Protein 6XP8 (pdb70)

Foldseek 3Di:
DAEEEADQELDHPVRLCVLDPHHYDHQAWAPPLVVCLVVPHAEYEHQGHDDDPVIGYDPVSVLVCVVSNHAYEAELASRLQVCLVCVVVRYHYFFDSNVCSVVVVDDDNQQRDFPADPPRRYGPADGLVLLLVLLVVCVVVVLDPPQLSVVLSVVQSVDDGHQHDLCSSLVVCCVVVSDPNVSSVVSSVSCVPPGPSRSNVRVSVSSVVSVVVVVPD

InterPro domains:
  IPR012924 TfuA-like, core [PF07812] (54-171)

Nearest PDB structures (foldseek):
  6xp8-assembly1_A  TM=1.005E+00  e=3.123E-43  Methanosarcina acetivorans
  5dul-assembly2_C  TM=4.813E-01  e=1.957E+00  Yersinia pestis
  6mmp-assembly1_C  TM=3.393E-01  e=1.211E+00  Rattus norvegicus
  1v5x-assembly1_B  TM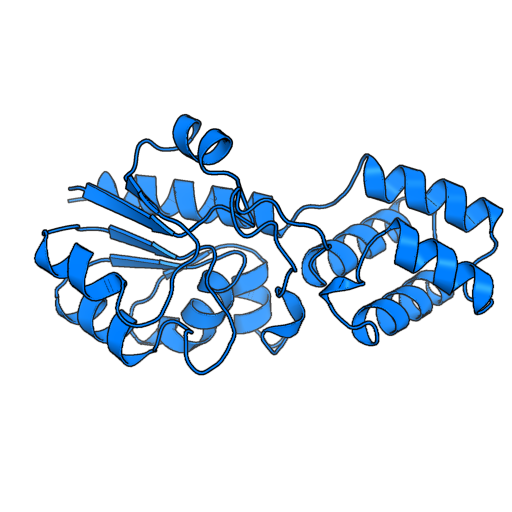=3.692E-01  e=9.317E+00  Thermus thermophilus
  5dul-assembly1_A  TM=1.956E-01  e=2.343E+00  Yersinia pestis

Sequence (217 aa):
ARAVIFTGNSISHEDAKKILRANYQPPVRRFQLEKFVQQGYKVIGIIDGIFFDRAAVGHREILSALNAGVKVVGGASMGALRASELDTHGMVGVGKVYEWYRDGVIESDDEVAVSTNPDTFEPISVPLVNIRETLKAALDTGLVSEKEHNALLDLAINTYYPDRSYLGLTKEGGKKGLIPKEKGKQLLDFCLNSEVDIKRQDAVLVLETVKKLIEEA

Structure (mmCIF, N/CA/C/O backbone):
data_6XP8
#
_entry.id   6XP8
#
_cell.length_a   103.4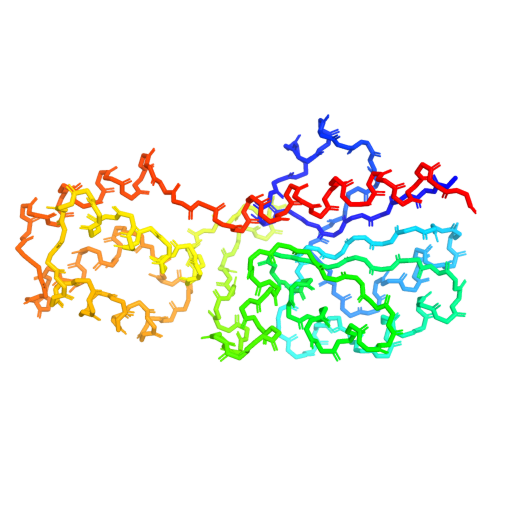75
_cell.length_b   36.837
_cell.length_c   59.959
_cell.angle_alpha   90.000
_cell.angle_beta   121.770
_cell.angle_gamma   90.000
#
_symmetry.space_group_name_H-M   'C 1 2 1'
#
loop_
_entity.id
_entity.type
_entity.pdbx_description
1 polymer 'TfuA domain-containing protein'
2 water water
#
loop_
_atom_site.group_PDB
_atom_site.id
_atom_site.type_symbol
_atom_site.label_atom_id
_atom_site.label_alt_id
_atom_site.label_comp_id
_atom_site.label_asym_id
_atom_site.label_entity_id
_atom_site.label_seq_id
_atom_site.pdbx_PDB_ins_code
_atom_site.Cartn_x
_atom_site.Cartn_y
_atom_site.Cartn_z
_atom_site.occupancy
_atom_site.B_iso_or_equiv
_atom_site.auth_seq_id
_atom_site.auth_comp_id
_atom_site.auth_asym_id
_atom_site.auth_atom_id
_atom_site.pdbx_PDB_model_num
ATOM 1 N N . ALA A 1 1 ? 2.455 0.002 -10.213 1.00 29.97 10 ALA A N 1
ATOM 2 C CA . ALA A 1 1 ? 3.219 -1.218 -9.816 1.00 28.81 10 ALA A CA 1
ATOM 3 C C . ALA A 1 1 ? 4.680 -1.101 -10.248 1.00 28.99 10 ALA A C 1
ATOM 4 O O . ALA A 1 1 ? 4.970 -0.768 -11.400 1.00 29.73 10 ALA A O 1
ATOM 6 N N . ARG A 1 2 ? 5.587 -1.361 -9.306 1.00 27.51 11 ARG A N 1
ATOM 7 C CA . ARG A 1 2 ? 7.031 -1.289 -9.546 1.00 26.64 11 ARG A CA 1
ATOM 8 C C . ARG A 1 2 ? 7.675 -2.664 -9.370 1.00 23.35 11 ARG A C 1
ATOM 9 O O . ARG A 1 2 ? 7.319 -3.415 -8.452 1.00 22.46 11 ARG A O 1
ATOM 17 N N . ALA A 1 3 ? 8.617 -2.978 -10.258 1.00 21.09 12 ALA A N 1
ATOM 18 C CA . ALA A 1 3 ? 9.381 -4.226 -10.186 1.00 19.44 12 ALA A CA 1
ATOM 19 C C . ALA A 1 3 ? 10.844 -4.003 -9.828 1.00 18.38 12 ALA A C 1
ATOM 20 O O . ALA A 1 3 ? 11.461 -3.027 -10.264 1.00 17.61 12 ALA A O 1
ATOM 22 N N . VAL A 1 4 ? 11.376 -4.924 -9.029 1.00 17.60 13 VAL A N 1
ATOM 23 C CA . VAL A 1 4 ? 12.805 -5.001 -8.723 1.00 17.02 13 VAL A CA 1
ATOM 24 C C . VAL A 1 4 ? 13.339 -6.371 -9.173 1.00 16.74 13 VAL A C 1
ATOM 25 O O . VAL A 1 4 ? 12.716 -7.403 -8.909 1.00 16.62 13 VAL A O 1
ATOM 29 N N . ILE A 1 5 ? 14.466 -6.359 -9.888 1.00 16.30 14 ILE A N 1
ATOM 30 C CA . ILE A 1 5 ? 15.077 -7.586 -10.434 1.00 15.99 14 ILE A CA 1
ATOM 31 C C . ILE A 1 5 ? 16.518 -7.729 -9.966 1.00 15.15 14 ILE A C 1
ATOM 32 O O . ILE A 1 5 ? 17.331 -6.821 -10.143 1.00 14.95 14 ILE A O 1
ATOM 37 N N . PHE A 1 6 ? 16.829 -8.882 -9.380 1.00 14.28 15 PHE A N 1
ATOM 38 C CA . PHE A 1 6 ? 18.185 -9.180 -8.934 1.00 14.04 15 PHE A CA 1
ATOM 39 C C . PHE A 1 6 ? 18.874 -10.032 -9.987 1.00 13.95 15 PHE A C 1
ATOM 40 O O . PHE A 1 6 ? 18.538 -11.208 -10.157 1.00 13.72 15 PHE A O 1
ATOM 48 N N . THR A 1 7 ? 19.817 -9.420 -10.708 1.00 14.05 16 THR A N 1
ATOM 49 C CA . THR A 1 7 ? 20.533 -10.080 -11.812 1.00 14.48 16 THR A CA 1
ATOM 50 C C . THR A 1 7 ? 21.907 -9.420 -12.057 1.00 14.98 16 THR A C 1
ATOM 51 O O . THR A 1 7 ? 22.390 -8.667 -11.203 1.00 16.06 16 THR A O 1
ATOM 55 N N . GLY A 1 8 ? 22.537 -9.720 -13.192 1.00 15.54 17 GLY A N 1
ATOM 56 C CA . GLY A 1 8 ? 23.872 -9.217 -13.498 1.00 15.82 17 GLY A CA 1
ATOM 57 C C . GLY A 1 8 ? 24.785 -10.294 -14.038 1.00 16.08 17 GLY A C 1
ATOM 58 O O . GLY A 1 8 ? 25.650 -10.005 -14.872 1.00 16.23 17 GLY A O 1
ATOM 59 N N . ASN A 1 9 ? 24.593 -11.528 -13.558 1.00 15.97 18 ASN A N 1
ATOM 60 C CA . ASN A 1 9 ? 25.398 -12.686 -13.965 1.00 16.03 18 ASN A CA 1
ATOM 61 C C . ASN A 1 9 ? 24.820 -13.374 -15.206 1.00 15.81 18 ASN A C 1
ATOM 62 O O . ASN A 1 9 ? 25.483 -13.454 -16.236 1.00 16.09 18 ASN A O 1
ATOM 67 N N . SER A 1 10 ? 23.580 -13.851 -15.105 1.00 15.30 19 SER A N 1
ATOM 68 C CA . SER A 1 10 ? 22.936 -14.623 -16.182 1.00 15.23 19 SER A CA 1
ATOM 69 C C . SER A 1 10 ? 22.573 -13.735 -17.373 1.00 15.50 19 SER A C 1
ATOM 70 O O . SER A 1 10 ? 22.548 -14.188 -18.525 1.00 15.70 19 SER A O 1
ATOM 73 N N . ILE A 1 11 ? 22.279 -12.476 -17.066 1.00 15.99 20 ILE A N 1
ATOM 74 C CA . ILE A 1 11 ? 22.106 -11.411 -18.049 1.00 16.16 20 ILE A CA 1
ATOM 75 C C . ILE A 1 11 ? 22.580 -10.121 -17.377 1.00 16.69 20 ILE A C 1
ATOM 76 O O . ILE A 1 11 ? 22.340 -9.906 -16.184 1.00 16.65 20 ILE A O 1
ATOM 81 N N . SER A 1 12 ? 23.268 -9.277 -18.137 1.00 17.23 21 SER A N 1
ATOM 82 C CA . SER A 1 12 ? 23.737 -7.998 -17.617 1.00 17.77 21 SER A CA 1
ATOM 83 C C . SER A 1 12 ? 22.572 -7.034 -17.413 1.00 17.89 21 SER A C 1
ATOM 84 O O . SER A 1 12 ? 21.507 -7.189 -18.031 1.00 18.10 21 SER A O 1
ATOM 87 N N . HIS A 1 13 ? 22.772 -6.053 -16.534 1.00 18.22 22 HIS A N 1
ATOM 88 C CA . HIS A 1 13 ? 21.793 -4.982 -16.320 1.00 18.89 22 HIS A CA 1
ATOM 89 C C . HIS A 1 13 ? 21.539 -4.243 -17.635 1.00 19.57 22 HIS A C 1
ATOM 90 O O . HIS A 1 13 ? 20.403 -3.922 -17.951 1.00 19.92 22 HIS A O 1
ATOM 97 N N . GLU A 1 14 ? 22.610 -4.031 -18.402 1.00 21.06 23 GLU A N 1
ATOM 98 C CA . GLU A 1 14 ? 22.555 -3.353 -19.701 1.00 22.43 23 GLU A CA 1
ATOM 99 C C . GLU A 1 14 ? 21.619 -4.063 -20.685 1.00 22.21 23 GLU A C 1
ATOM 100 O O . GLU A 1 14 ? 20.797 -3.420 -21.343 1.00 23.43 23 GLU A O 1
ATOM 106 N N . ASP A 1 15 ? 21.746 -5.385 -20.773 1.00 22.29 24 ASP A N 1
ATOM 107 C CA . ASP A 1 15 ? 20.940 -6.188 -21.692 1.00 22.38 24 ASP A CA 1
ATOM 108 C C . ASP A 1 15 ? 19.520 -6.416 -21.182 1.00 23.14 24 ASP A C 1
ATOM 109 O O . ASP A 1 15 ? 18.581 -6.495 -21.975 1.00 23.86 24 ASP A O 1
ATOM 114 N N . ALA A 1 16 ? 19.366 -6.508 -19.862 1.00 23.33 25 ALA A N 1
ATOM 115 C CA . ALA A 1 16 ? 18.044 -6.667 -19.259 1.00 24.23 25 ALA A CA 1
ATOM 116 C C . ALA A 1 16 ? 17.181 -5.408 -19.393 1.00 25.93 25 ALA A C 1
ATOM 117 O O . ALA A 1 16 ? 15.975 -5.515 -19.630 1.00 26.40 2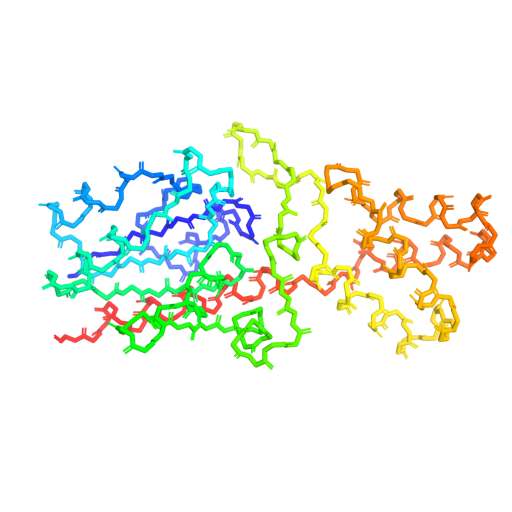5 ALA A O 1
ATOM 119 N N . LYS A 1 17 ? 17.815 -4.237 -19.254 1.00 27.58 26 LYS A N 1
ATOM 120 C CA . LYS A 1 17 ? 17.153 -2.916 -19.229 1.00 29.77 26 LYS A CA 1
ATOM 121 C C . LYS A 1 17 ? 16.348 -2.585 -20.470 1.00 30.90 26 LYS A C 1
ATOM 122 O O . LYS A 1 17 ? 15.336 -1.878 -20.392 1.00 31.95 26 LYS A O 1
ATOM 128 N N . LYS A 1 18 ? 16.818 -3.087 -21.606 1.00 30.71 27 LYS A N 1
ATOM 129 C CA . LYS A 1 18 ? 16.184 -2.857 -22.896 1.00 31.47 27 LYS A CA 1
ATOM 130 C C . LYS A 1 18 ? 14.921 -3.702 -23.029 1.00 30.57 27 LYS A C 1
ATOM 131 O O . LYS A 1 18 ? 13.937 -3.249 -23.618 1.00 31.29 27 LYS A O 1
ATOM 137 N N . ILE A 1 19 ? 14.966 -4.912 -22.461 1.00 28.46 28 ILE A N 1
ATOM 138 C CA . ILE A 1 19 ? 13.853 -5.878 -22.472 1.00 27.02 28 ILE A CA 1
ATOM 139 C C . ILE A 1 19 ? 12.733 -5.445 -21.515 1.00 25.85 28 ILE A C 1
ATOM 140 O O . ILE A 1 19 ? 11.556 -5.487 -21.875 1.00 25.06 28 ILE A O 1
ATOM 145 N N . LEU A 1 20 ? 13.108 -5.020 -20.310 1.00 24.40 29 LEU A N 1
ATOM 146 C CA . LEU A 1 20 ? 12.147 -4.529 -19.327 1.00 23.70 29 LEU A CA 1
ATOM 147 C C . LEU A 1 20 ? 12.736 -3.389 -18.511 1.00 22.85 29 LEU A C 1
ATOM 148 O O . LEU A 1 20 ? 13.781 -3.558 -17.882 1.00 22.29 29 LEU A O 1
ATOM 153 N N . ARG A 1 21 ? 12.072 -2.233 -18.525 1.00 23.03 30 ARG A N 1
ATOM 154 C CA . ARG A 1 21 ? 12.422 -1.157 -17.594 1.00 23.07 30 ARG A CA 1
ATOM 155 C C . ARG A 1 21 ? 11.957 -1.573 -16.205 1.00 21.90 30 ARG A C 1
ATOM 156 O O . ARG A 1 21 ? 10.762 -1.740 -15.956 1.00 22.09 30 ARG A O 1
ATOM 164 N N . ALA A 1 22 ? 12.933 -1.763 -15.323 1.00 21.45 31 ALA A N 1
ATOM 165 C CA . ALA A 1 22 ? 12.710 -2.131 -13.933 1.00 20.30 31 ALA A CA 1
ATOM 166 C C . ALA A 1 22 ? 13.870 -1.601 -13.102 1.00 19.51 31 ALA A C 1
ATOM 167 O O . ALA A 1 22 ? 14.843 -1.064 -13.646 1.00 18.72 31 ALA A O 1
ATOM 169 N N . ASN A 1 23 ? 13.755 -1.735 -11.784 1.00 18.26 32 ASN A N 1
ATOM 170 C CA . ASN A 1 23 ? 14.879 -1.480 -10.897 1.00 17.62 32 ASN A CA 1
ATOM 171 C C . ASN A 1 23 ? 15.784 -2.712 -10.875 1.00 17.23 32 ASN A C 1
ATOM 172 O O . ASN A 1 23 ? 15.457 -3.721 -10.244 1.00 16.81 32 ASN A O 1
ATOM 177 N N . TYR A 1 24 ? 16.920 -2.615 -11.566 1.00 16.32 33 TYR A N 1
ATOM 178 C CA . TYR A 1 24 ? 17.912 -3.691 -11.572 1.00 16.41 33 TYR A CA 1
ATOM 179 C C . TYR A 1 24 ? 18.894 -3.553 -10.427 1.00 16.13 33 TYR A C 1
ATOM 180 O O . TYR A 1 24 ? 19.497 -2.495 -10.221 1.00 16.85 33 TYR A O 1
ATOM 189 N N . GLN A 1 25 ? 19.015 -4.639 -9.675 1.00 15.96 34 GLN A N 1
ATOM 190 C CA . GLN A 1 25 ? 19.881 -4.711 -8.509 1.00 15.89 34 GLN A CA 1
ATOM 191 C C . GLN A 1 25 ? 20.921 -5.808 -8.733 1.00 15.35 34 GLN A C 1
ATOM 192 O O . GLN A 1 25 ? 20.692 -6.704 -9.548 1.00 15.10 34 GLN A O 1
ATOM 198 N N . PRO A 1 26 ? 22.062 -5.755 -8.007 1.00 14.87 35 PRO A N 1
ATOM 199 C CA . PRO A 1 26 ? 23.056 -6.834 -8.091 1.00 14.49 35 PRO A CA 1
ATOM 200 C C . PRO A 1 26 ? 22.485 -8.191 -7.628 1.00 13.80 35 PRO A C 1
ATOM 201 O O . PRO A 1 26 ? 21.382 -8.219 -7.046 1.00 13.13 35 PRO A O 1
ATOM 205 N N . PRO A 1 27 ? 23.206 -9.311 -7.886 1.00 13.82 36 PRO A N 1
ATOM 206 C CA . PRO A 1 27 ? 22.754 -10.618 -7.381 1.00 13.61 36 PRO A CA 1
ATOM 207 C C . PRO A 1 27 ? 22.314 -10.542 -5.914 1.00 13.76 36 PRO A C 1
ATOM 208 O O . PRO A 1 27 ? 22.997 -9.911 -5.098 1.00 13.64 36 PRO A O 1
ATOM 212 N N . VAL A 1 28 ? 21.171 -11.153 -5.606 1.00 13.78 37 VAL A N 1
ATOM 213 C CA . VAL A 1 28 ? 20.523 -10.993 -4.297 1.00 14.19 37 VAL A CA 1
ATOM 214 C C . VAL A 1 28 ? 21.338 -11.623 -3.158 1.00 14.79 37 VAL A C 1
ATOM 215 O O . VAL A 1 28 ? 21.958 -12.677 -3.336 1.00 14.54 37 VAL A O 1
ATOM 219 N N . ARG A 1 29 ? 21.351 -10.930 -2.019 1.00 15.89 38 ARG A N 1
ATOM 220 C CA . ARG A 1 29 ? 21.967 -11.413 -0.783 1.00 17.62 38 ARG A CA 1
ATOM 221 C C . ARG A 1 29 ? 20.945 -11.396 0.344 1.00 18.88 38 ARG A C 1
ATOM 222 O O . ARG A 1 29 ? 19.885 -10.780 0.220 1.00 18.60 38 ARG A O 1
ATOM 230 N N . ARG A 1 30 ? 21.295 -12.050 1.452 1.00 20.62 39 ARG A N 1
ATOM 231 C CA . ARG A 1 30 ? 20.451 -12.138 2.645 1.00 22.27 39 ARG A CA 1
ATOM 232 C C . ARG A 1 30 ? 19.999 -10.758 3.151 1.00 22.35 39 ARG A C 1
ATOM 233 O O . ARG A 1 30 ? 20.785 -9.808 3.231 1.00 22.08 39 ARG A O 1
ATOM 241 N N . PHE A 1 31 ? 18.703 -10.676 3.443 1.00 22.98 40 PHE A N 1
ATOM 242 C CA . PHE A 1 31 ? 18.012 -9.472 3.932 1.00 23.60 40 PHE A CA 1
ATOM 243 C C . PHE A 1 31 ? 18.080 -8.234 3.037 1.00 22.83 40 PHE A C 1
ATOM 244 O O . PHE A 1 31 ? 18.158 -7.098 3.511 1.00 23.99 40 PHE A O 1
ATOM 252 N N . GLN A 1 32 ? 18.015 -8.477 1.730 1.00 21.61 41 GLN A N 1
ATOM 253 C CA . GLN A 1 32 ? 17.873 -7.410 0.753 1.00 21.03 41 GLN A CA 1
ATOM 254 C C . GLN A 1 3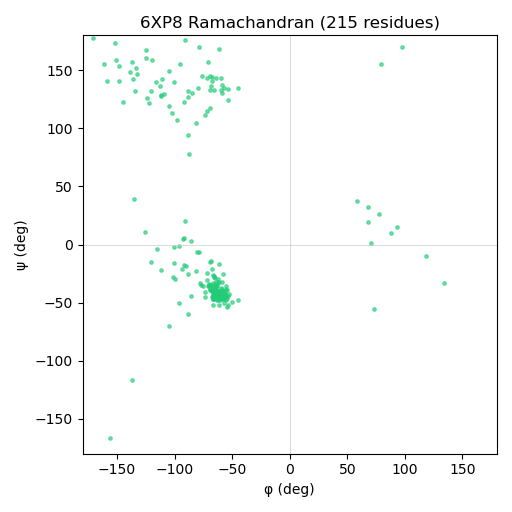2 ? 16.433 -7.237 0.266 1.00 21.08 41 GLN A C 1
ATOM 255 O O . GLN A 1 32 ? 16.038 -6.122 -0.091 1.00 21.37 41 GLN A O 1
ATOM 261 N N . LEU A 1 33 ? 15.660 -8.328 0.262 1.00 20.27 42 LEU A N 1
ATOM 262 C CA . LEU A 1 33 ? 14.280 -8.308 -0.248 1.00 20.14 42 LEU A CA 1
ATOM 263 C C . LEU A 1 33 ? 13.345 -7.395 0.538 1.00 20.35 42 LEU A C 1
ATOM 264 O O . LEU A 1 33 ? 12.551 -6.668 -0.061 1.00 19.83 42 LEU A O 1
ATOM 269 N N . GLU A 1 34 ? 13.447 -7.431 1.869 1.00 20.75 43 GLU A N 1
ATOM 270 C CA . GLU A 1 34 ? 12.514 -6.698 2.737 1.00 21.01 43 GLU A CA 1
ATOM 271 C C . GLU A 1 34 ? 12.555 -5.181 2.539 1.00 20.58 43 GLU A C 1
ATOM 272 O O . GLU A 1 34 ? 11.528 -4.524 2.711 1.00 20.41 43 GLU A O 1
ATOM 278 N N . LYS A 1 35 ? 13.720 -4.646 2.151 1.00 20.12 44 LYS A N 1
ATOM 279 C CA . LYS A 1 35 ? 13.863 -3.215 1.819 1.00 20.73 44 LYS A CA 1
ATOM 280 C C . LYS A 1 35 ? 12.880 -2.805 0.720 1.00 20.21 44 LYS A C 1
ATOM 281 O O . LYS A 1 35 ? 12.211 -1.773 0.824 1.00 20.41 44 LYS A O 1
ATOM 287 N N . PHE A 1 36 ? 12.792 -3.635 -0.316 1.00 19.95 45 PHE A N 1
ATOM 288 C CA . PHE A 1 36 ? 11.935 -3.363 -1.468 1.00 19.84 45 PHE A CA 1
ATOM 289 C C . PHE A 1 36 ? 10.458 -3.633 -1.191 1.00 20.12 45 PHE A C 1
ATOM 290 O O . PHE A 1 36 ? 9.593 -2.902 -1.680 1.00 20.18 45 PHE A O 1
ATOM 298 N N . VAL A 1 37 ? 10.186 -4.659 -0.385 1.00 20.06 46 VAL A N 1
ATOM 299 C CA . VAL A 1 37 ? 8.835 -4.929 0.139 1.00 20.94 46 VAL A CA 1
ATOM 300 C C . VAL A 1 37 ? 8.307 -3.704 0.901 1.00 22.08 46 VAL A C 1
ATOM 301 O O . VAL A 1 37 ? 7.170 -3.276 0.674 1.00 22.82 46 VAL A O 1
ATOM 305 N N . GLN A 1 38 ? 9.147 -3.132 1.769 1.00 22.86 47 GLN A N 1
ATOM 306 C CA . GLN A 1 38 ? 8.766 -1.967 2.581 1.00 24.89 47 GLN A CA 1
ATOM 307 C C . GLN A 1 38 ? 8.658 -0.667 1.780 1.00 25.20 47 GLN A C 1
ATOM 308 O O . GLN A 1 38 ? 7.935 0.247 2.181 1.00 26.28 47 GLN A O 1
ATOM 314 N N . GLN A 1 39 ? 9.362 -0.598 0.650 1.00 25.88 48 GLN A N 1
ATOM 315 C CA . GLN A 1 39 ? 9.275 0.539 -0.278 1.00 26.16 48 GLN A CA 1
ATOM 316 C C . GLN A 1 39 ? 8.022 0.491 -1.167 1.00 26.26 48 GLN A C 1
ATOM 317 O O . GLN A 1 39 ? 7.751 1.437 -1.915 1.00 26.90 48 GLN A O 1
ATOM 32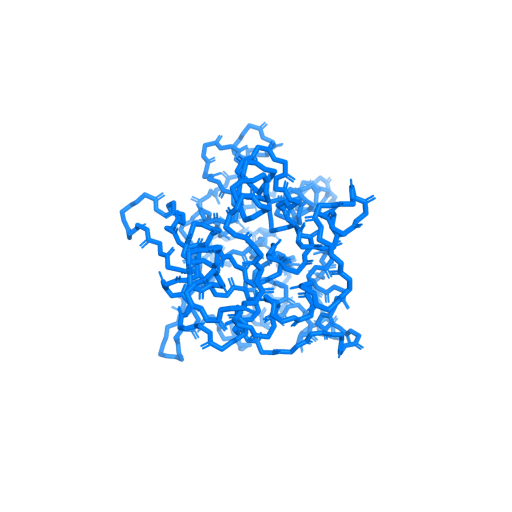3 N N . GLY A 1 40 ? 7.270 -0.609 -1.079 1.00 25.22 49 GLY A N 1
ATOM 324 C CA . GLY A 1 40 ? 6.009 -0.771 -1.807 1.00 24.64 49 GLY A CA 1
ATOM 325 C C . GLY A 1 40 ? 6.077 -1.452 -3.166 1.00 24.08 49 GLY A C 1
ATOM 326 O O . GLY A 1 40 ? 5.119 -1.373 -3.939 1.00 23.27 49 GLY A O 1
ATOM 327 N N . TYR A 1 41 ? 7.194 -2.121 -3.466 1.00 23.36 50 TYR A N 1
ATOM 328 C CA . TYR A 1 41 ? 7.344 -2.861 -4.736 1.00 22.96 50 TYR A CA 1
ATOM 329 C C . TYR A 1 41 ? 6.337 -4.013 -4.829 1.00 22.71 50 TYR A C 1
ATOM 330 O O . TYR A 1 41 ? 6.025 -4.665 -3.826 1.00 22.75 50 TYR A O 1
ATOM 339 N N . LYS A 1 42 ? 5.830 -4.248 -6.040 1.00 21.85 51 LYS A N 1
ATOM 340 C CA . LYS A 1 42 ? 4.745 -5.211 -6.252 1.00 21.27 51 LYS A CA 1
ATOM 341 C C . LYS A 1 42 ? 5.204 -6.561 -6.797 1.00 19.27 51 LYS A C 1
ATOM 342 O O . LYS A 1 42 ? 4.550 -7.577 -6.560 1.00 18.77 51 LYS A O 1
ATOM 348 N N . VAL A 1 43 ? 6.313 -6.558 -7.538 1.00 17.93 52 VAL A N 1
ATOM 349 C CA . VAL A 1 43 ? 6.889 -7.790 -8.095 1.00 17.22 52 VAL A CA 1
ATOM 350 C C . VAL A 1 43 ? 8.400 -7.806 -7.855 1.00 16.34 52 VAL A C 1
ATOM 351 O O . VAL A 1 43 ? 9.082 -6.801 -8.090 1.00 16.47 52 VAL A O 1
ATOM 355 N N . ILE A 1 44 ? 8.896 -8.942 -7.361 1.00 16.07 53 ILE A N 1
ATOM 356 C CA . ILE A 1 44 ?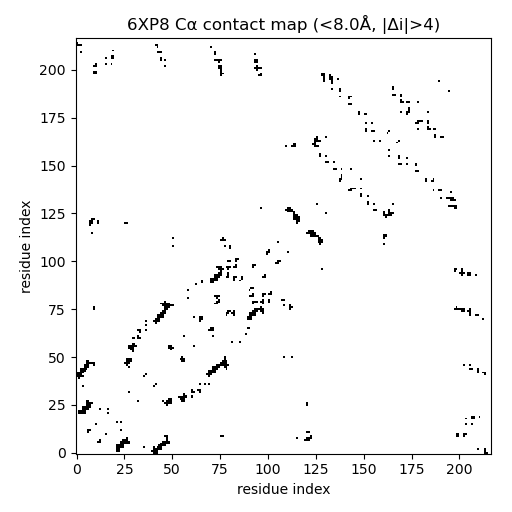 10.335 -9.219 -7.261 1.00 15.87 53 ILE A CA 1
ATOM 357 C C . ILE A 1 44 ? 10.685 -10.331 -8.253 1.00 15.38 53 ILE A C 1
ATOM 358 O O . ILE A 1 44 ? 10.060 -11.388 -8.250 1.00 15.49 53 ILE A O 1
ATOM 363 N N . GLY A 1 45 ? 11.689 -10.080 -9.088 1.00 14.84 54 GLY A N 1
ATOM 364 C CA . GLY A 1 45 ? 12.297 -11.123 -9.909 1.00 14.57 54 GLY A CA 1
ATOM 365 C C . GLY A 1 45 ? 13.641 -11.508 -9.323 1.00 13.98 54 GLY A C 1
ATOM 366 O O . GLY A 1 45 ? 14.531 -10.664 -9.191 1.00 14.29 54 GLY A O 1
ATOM 367 N N . ILE A 1 46 ? 13.773 -12.774 -8.939 1.00 13.45 55 ILE A N 1
ATOM 368 C CA . ILE A 1 46 ? 15.061 -13.299 -8.485 1.00 13.39 55 ILE A CA 1
ATOM 369 C C . ILE A 1 46 ? 15.635 -14.116 -9.634 1.00 13.10 55 ILE A C 1
ATOM 370 O O . ILE A 1 46 ? 15.070 -15.143 -10.008 1.00 13.13 55 ILE A O 1
ATOM 375 N N . ILE A 1 47 ? 16.736 -13.632 -10.210 1.00 12.70 56 ILE A N 1
ATOM 376 C CA . ILE A 1 47 ? 17.488 -14.393 -11.212 1.00 12.93 56 ILE A CA 1
ATOM 377 C C . ILE A 1 47 ? 18.760 -14.912 -10.532 1.00 12.64 56 ILE A C 1
ATOM 378 O O . ILE A 1 47 ? 18.874 -16.108 -10.245 1.00 12.33 56 ILE A O 1
ATOM 383 N N . ASP A 1 48 ? 19.673 -13.991 -10.229 1.00 12.87 57 ASP A N 1
ATOM 384 C CA . ASP A 1 48 ? 20.972 -14.318 -9.651 1.00 13.18 57 ASP A CA 1
ATOM 385 C C . ASP A 1 48 ? 21.025 -13.978 -8.173 1.00 13.36 57 ASP A C 1
ATOM 386 O O . ASP A 1 48 ? 20.354 -13.049 -7.711 1.00 12.95 57 ASP A O 1
ATOM 391 N N . GLY A 1 49 ? 21.822 -14.755 -7.447 1.00 13.75 58 GLY A N 1
ATOM 392 C CA . GLY A 1 49 ? 22.037 -14.547 -6.027 1.00 14.38 58 GLY A CA 1
ATOM 393 C C . GLY A 1 49 ? 23.288 -15.248 -5.557 1.00 15.18 58 GLY A C 1
ATOM 394 O O . GLY A 1 49 ? 23.742 -16.228 -6.174 1.00 15.33 58 GLY A O 1
ATOM 395 N N . ILE A 1 50 ? 23.851 -14.742 -4.463 1.00 15.52 59 ILE A N 1
ATOM 396 C CA . ILE A 1 50 ? 25.025 -15.358 -3.840 1.00 16.80 59 ILE A CA 1
ATOM 397 C C . ILE A 1 50 ? 24.612 -16.705 -3.237 1.00 16.32 59 ILE A C 1
ATOM 398 O O . ILE A 1 50 ? 23.551 -16.806 -2.612 1.00 15.68 59 ILE A O 1
ATOM 403 N N . PHE A 1 51 ? 25.442 -17.730 -3.439 1.00 16.72 60 PHE A N 1
ATOM 404 C CA . PHE A 1 51 ? 25.133 -19.097 -2.982 1.00 17.53 60 PHE A CA 1
ATOM 405 C C . PHE A 1 51 ? 25.681 -19.464 -1.605 1.00 18.49 60 PHE A C 1
ATOM 406 O O . PHE A 1 51 ? 25.169 -20.386 -0.967 1.00 19.08 60 PHE A O 1
ATOM 414 N N . PHE A 1 52 ? 26.704 -18.740 -1.153 1.00 19.70 61 PHE A N 1
ATOM 415 C CA . PHE A 1 52 ? 27.318 -18.987 0.157 1.00 20.58 61 PHE A CA 1
ATOM 416 C C . PHE A 1 52 ? 26.295 -18.832 1.282 1.00 21.04 61 PHE A C 1
ATOM 417 O O . PHE A 1 52 ? 25.529 -17.864 1.300 1.00 20.70 61 PHE A O 1
ATOM 425 N N . ASP A 1 53 ? 26.290 -19.811 2.189 1.00 21.98 62 ASP A N 1
ATOM 426 C CA . ASP A 1 53 ? 25.331 -19.916 3.301 1.00 23.43 62 ASP A CA 1
ATOM 427 C C . ASP A 1 53 ? 25.063 -18.631 4.075 1.00 22.39 62 ASP A C 1
ATOM 428 O O . ASP A 1 53 ? 23.901 -18.288 4.313 1.00 22.31 62 ASP A O 1
ATOM 433 N N . ARG A 1 54 ? 26.133 -17.930 4.461 1.00 20.99 63 ARG A N 1
ATOM 434 C CA . ARG A 1 54 ? 26.024 -16.719 5.286 1.00 19.94 63 ARG A CA 1
ATOM 435 C C . ARG A 1 54 ? 25.229 -15.615 4.590 1.00 19.05 63 ARG A C 1
ATOM 436 O O . ARG A 1 54 ? 24.512 -14.850 5.247 1.00 19.20 63 ARG A O 1
ATOM 444 N N . ALA A 1 55 ? 25.329 -15.576 3.262 1.00 17.61 64 ALA A N 1
ATOM 445 C CA . ALA A 1 55 ? 24.828 -14.464 2.471 1.00 16.97 64 ALA A CA 1
ATOM 446 C C . ALA A 1 55 ? 23.673 -14.816 1.525 1.00 16.47 64 ALA A C 1
ATOM 447 O O . ALA A 1 55 ? 23.140 -13.931 0.870 1.00 16.87 64 ALA A O 1
ATOM 449 N N . ALA A 1 56 ? 23.282 -16.090 1.452 1.00 15.90 65 ALA A N 1
ATOM 450 C CA . ALA A 1 56 ? 22.230 -16.512 0.514 1.00 15.54 65 ALA A CA 1
ATOM 451 C C . ALA A 1 56 ? 20.848 -16.032 0.941 1.00 15.63 65 ALA A C 1
ATOM 452 O O . ALA A 1 56 ? 20.542 -15.998 2.138 1.00 15.62 65 ALA A O 1
ATOM 454 N N . VAL A 1 57 ? 20.021 -15.669 -0.044 1.00 15.42 66 VAL A N 1
ATOM 455 C CA . VAL A 1 57 ? 18.626 -15.280 0.211 1.00 15.69 66 VAL A CA 1
ATOM 456 C C . VAL A 1 57 ? 17.882 -16.442 0.887 1.00 15.96 66 VAL A C 1
ATOM 457 O O . VAL A 1 57 ? 17.969 -17.580 0.434 1.00 15.95 66 VAL A O 1
ATOM 461 N N . GLY A 1 58 ? 17.187 -16.150 1.985 1.00 16.52 67 GLY A N 1
ATOM 462 C CA . GLY A 1 58 ? 16.553 -17.198 2.790 1.00 17.23 67 GLY A CA 1
ATOM 463 C C . GLY A 1 58 ? 15.098 -17.424 2.429 1.00 18.17 67 GLY A C 1
ATOM 464 O O . GLY A 1 58 ? 14.441 -16.519 1.899 1.00 17.86 67 GLY A O 1
ATOM 465 N N . HIS A 1 59 ? 14.605 -18.635 2.712 1.00 19.12 68 HIS A N 1
ATOM 466 C CA . HIS A 1 59 ? 13.184 -18.969 2.524 1.00 20.53 68 HIS A CA 1
ATOM 467 C C . HIS A 1 59 ? 12.273 -18.006 3.282 1.00 20.94 68 HIS A C 1
ATOM 468 O O . HIS A 1 59 ? 11.259 -17.561 2.742 1.00 20.43 68 HIS A O 1
ATOM 475 N N . ARG A 1 60 ? 12.646 -17.694 4.527 1.00 21.67 69 ARG A N 1
ATOM 476 C CA . ARG A 1 60 ? 11.912 -16.746 5.380 1.00 22.45 69 ARG A CA 1
ATOM 477 C C . ARG A 1 60 ? 11.668 -15.390 4.693 1.00 20.95 69 ARG A C 1
ATOM 478 O O . ARG A 1 60 ? 10.564 -14.839 4.768 1.00 20.00 69 ARG A O 1
ATOM 486 N N . GLU A 1 61 ? 12.695 -14.884 4.009 1.00 20.17 70 GLU A N 1
ATOM 487 C CA . GLU A 1 61 ? 12.632 -13.607 3.293 1.00 19.89 70 GLU A CA 1
ATOM 488 C C . GLU A 1 61 ? 11.650 -13.634 2.126 1.00 18.21 70 GLU A C 1
ATOM 489 O O . GLU A 1 61 ? 10.890 -12.682 1.930 1.00 17.56 70 GLU A O 1
ATOM 495 N N . ILE A 1 62 ? 11.695 -14.720 1.353 1.00 17.47 71 ILE A N 1
ATOM 496 C CA . ILE A 1 62 ? 10.815 -14.900 0.197 1.00 16.88 71 ILE A CA 1
ATOM 497 C C . ILE A 1 62 ? 9.370 -15.046 0.689 1.00 17.15 71 ILE A C 1
ATOM 498 O O . ILE A 1 62 ? 8.473 -14.370 0.176 1.00 17.05 71 ILE A O 1
ATOM 503 N N . LEU A 1 63 ? 9.170 -15.888 1.704 1.00 17.94 72 LEU A N 1
ATOM 504 C CA . LEU A 1 63 ? 7.847 -16.079 2.312 1.00 19.06 72 LEU A CA 1
ATOM 505 C C . LEU A 1 63 ? 7.246 -14.796 2.886 1.00 19.39 72 LEU A C 1
ATOM 506 O O . LEU A 1 63 ? 6.034 -14.582 2.761 1.00 19.62 72 LEU A O 1
ATOM 511 N N . SER A 1 64 ? 8.085 -13.951 3.494 1.00 19.17 73 SER A N 1
ATOM 512 C CA . SER A 1 64 ? 7.653 -12.641 4.002 1.00 19.58 73 SER A CA 1
ATOM 513 C C . SER A 1 64 ? 7.104 -11.765 2.870 1.00 19.37 73 SER A C 1
ATOM 514 O O . SER A 1 64 ? 6.015 -11.185 2.995 1.00 18.99 73 SER A O 1
ATOM 517 N N . ALA A 1 65 ? 7.855 -11.697 1.768 1.00 18.76 74 ALA A N 1
ATOM 518 C CA . ALA A 1 65 ? 7.445 -10.961 0.568 1.00 18.56 74 ALA A CA 1
ATOM 519 C C . ALA A 1 65 ? 6.106 -11.460 0.010 1.00 18.44 74 ALA A C 1
ATOM 520 O O . ALA A 1 65 ? 5.222 -10.652 -0.296 1.00 18.79 74 ALA A O 1
ATOM 522 N N . LEU A 1 66 ? 5.962 -12.782 -0.091 1.00 18.49 75 LEU A N 1
ATOM 523 C CA . LEU A 1 66 ? 4.732 -13.415 -0.584 1.00 18.87 75 LEU A CA 1
ATOM 524 C C . LEU A 1 66 ? 3.529 -13.117 0.314 1.00 20.04 75 LEU A C 1
ATOM 525 O O . LEU A 1 66 ? 2.442 -12.819 -0.190 1.00 19.88 75 LEU A O 1
ATOM 530 N N . ASN A 1 67 ? 3.747 -13.180 1.630 1.00 21.28 76 ASN A N 1
ATOM 531 C CA . ASN A 1 67 ? 2.705 -12.893 2.630 1.00 22.59 76 ASN A CA 1
ATOM 532 C C . ASN A 1 67 ? 2.269 -11.425 2.634 1.00 21.97 76 ASN A C 1
ATOM 533 O O . ASN A 1 67 ? 1.143 -11.116 3.032 1.00 22.70 76 ASN A O 1
ATOM 538 N N . ALA A 1 68 ? 3.162 -10.535 2.196 1.00 21.48 77 ALA A N 1
ATOM 539 C CA . ALA A 1 68 ? 2.878 -9.101 2.073 1.00 21.23 77 ALA A CA 1
ATOM 540 C C . ALA A 1 68 ? 2.213 -8.722 0.739 1.00 20.98 77 ALA A C 1
ATOM 541 O O . ALA A 1 68 ? 1.971 -7.539 0.477 1.00 21.41 77 ALA A O 1
ATOM 543 N N . GLY A 1 69 ? 1.923 -9.724 -0.092 1.00 20.18 78 GLY A N 1
ATOM 544 C CA . GLY A 1 69 ? 1.243 -9.504 -1.373 1.00 18.06 78 GLY A CA 1
ATOM 545 C C . GLY A 1 69 ? 2.152 -9.198 -2.551 1.00 18.58 78 GLY A C 1
ATOM 546 O O . GLY A 1 69 ? 1.680 -8.818 -3.629 1.00 18.17 78 GLY A O 1
ATOM 547 N N . VAL A 1 70 ? 3.456 -9.355 -2.341 1.00 17.73 79 VAL A N 1
ATOM 548 C CA . VAL A 1 70 ? 4.443 -9.171 -3.406 1.00 18.06 79 VAL A CA 1
ATOM 549 C C . VAL A 1 70 ? 4.557 -10.490 -4.168 1.00 17.93 79 VAL A C 1
ATOM 550 O O . VAL A 1 70 ? 4.701 -11.561 -3.571 1.00 18.55 79 VAL A O 1
ATOM 554 N N . LYS A 1 71 ? 4.466 -10.400 -5.490 1.00 18.05 80 LYS A N 1
ATOM 555 C CA . LYS A 1 71 ? 4.652 -11.557 -6.356 1.00 18.52 80 LYS A CA 1
ATOM 556 C C . LYS A 1 71 ? 6.151 -11.798 -6.500 1.00 17.45 80 LYS A C 1
ATOM 557 O O . LYS A 1 71 ? 6.916 -10.852 -6.670 1.00 17.79 80 LYS A O 1
ATOM 563 N N . VAL A 1 72 ? 6.566 -13.056 -6.380 1.00 16.38 81 VAL A N 1
ATOM 564 C CA . VAL A 1 72 ? 7.986 -13.413 -6.493 1.00 15.82 81 VAL A CA 1
ATOM 565 C C . VAL A 1 72 ? 8.149 -14.433 -7.618 1.00 15.48 81 VAL A C 1
ATOM 566 O O . VAL A 1 72 ? 7.544 -15.509 -7.583 1.00 15.73 81 VAL A O 1
ATOM 570 N N . VAL A 1 73 ? 8.971 -14.069 -8.603 1.00 15.48 82 VAL A N 1
ATOM 571 C CA . VAL A 1 73 ? 9.292 -14.912 -9.755 1.00 15.40 82 VAL A CA 1
ATOM 572 C C . VAL A 1 73 ? 10.760 -15.289 -9.643 1.00 15.16 82 VAL A C 1
ATOM 573 O O . VAL A 1 73 ? 11.591 -14.446 -9.315 1.00 15.10 82 VAL A O 1
ATOM 577 N N . GLY A 1 74 ? 11.060 -16.562 -9.898 1.00 14.37 83 GLY A N 1
ATOM 578 C CA . GLY A 1 74 ? 12.439 -17.033 -9.956 1.00 14.12 83 GLY A CA 1
ATOM 579 C C . GLY A 1 74 ? 12.732 -17.897 -11.160 1.00 13.70 83 GLY A C 1
ATOM 580 O O . GLY A 1 74 ? 11.867 -18.633 -11.631 1.00 13.56 83 GLY A O 1
ATOM 581 N N . GLY A 1 75 ? 13.963 -17.793 -11.657 1.00 13.27 84 GLY A N 1
ATOM 582 C CA . GLY A 1 75 ? 14.477 -18.682 -12.691 1.00 13.34 84 GLY A CA 1
ATOM 583 C C . GLY A 1 75 ? 15.963 -18.497 -12.932 1.00 13.21 84 GLY A C 1
ATOM 584 O O . GLY A 1 75 ? 16.608 -17.625 -12.318 1.00 13.53 84 GLY A O 1
ATOM 585 N N . ALA A 1 76 ? 16.489 -19.325 -13.838 1.00 13.06 85 ALA A N 1
ATOM 586 C CA . ALA A 1 76 ? 17.885 -19.295 -14.338 1.00 13.09 85 ALA A CA 1
ATOM 587 C C . ALA A 1 76 ? 18.960 -19.793 -13.364 1.00 13.28 85 ALA A C 1
ATOM 588 O O . ALA A 1 76 ? 19.732 -20.701 -13.695 1.00 13.52 85 ALA A O 1
ATOM 590 N N . SER A 1 77 ? 19.005 -19.197 -12.175 1.00 13.14 86 SER A N 1
ATOM 591 C CA . SER A 1 77 ? 20.109 -19.415 -11.250 1.00 13.31 86 SER A CA 1
ATOM 592 C C . SER A 1 77 ? 19.586 -19.605 -9.825 1.00 13.16 86 SER A C 1
ATOM 593 O O . SER A 1 77 ? 18.861 -20.570 -9.576 1.00 13.10 86 SER A O 1
ATOM 596 N N . MET A 1 78 ? 19.940 -18.706 -8.898 1.00 13.18 87 MET A N 1
ATOM 597 C CA . MET A 1 78 ? 19.375 -18.753 -7.539 1.00 13.33 87 MET A CA 1
ATOM 598 C C . MET A 1 78 ? 17.841 -18.731 -7.561 1.00 13.02 87 MET A C 1
ATOM 599 O O . MET A 1 78 ? 17.194 -19.401 -6.750 1.00 12.64 87 MET A O 1
ATOM 604 N N . GLY A 1 79 ? 17.263 -17.989 -8.505 1.00 12.98 88 GLY A N 1
ATOM 605 C CA . GLY A 1 79 ? 15.807 -17.943 -8.648 1.00 13.18 88 GLY A CA 1
ATOM 606 C C . GLY A 1 79 ? 15.200 -19.286 -9.019 1.00 13.24 88 GLY A C 1
ATOM 607 O O . GLY A 1 79 ? 14.102 -19.623 -8.571 1.00 13.15 88 GLY A O 1
ATOM 608 N N . ALA A 1 80 ? 15.912 -20.052 -9.841 1.00 13.22 89 ALA A N 1
ATOM 609 C CA . ALA A 1 80 ? 15.465 -21.396 -10.236 1.00 13.45 89 ALA A CA 1
ATOM 610 C C . ALA A 1 80 ? 15.489 -22.368 -9.056 1.00 13.74 89 ALA A C 1
ATOM 611 O O . ALA A 1 80 ? 14.534 -23.118 -8.850 1.00 14.07 89 ALA A O 1
ATOM 613 N N . LEU A 1 81 ? 16.577 -22.329 -8.287 1.00 13.85 90 LEU A N 1
ATOM 614 C CA . LEU A 1 81 ? 16.739 -23.161 -7.102 1.00 13.94 90 LEU A CA 1
ATOM 615 C C . LEU A 1 81 ? 15.666 -22.852 -6.055 1.00 13.87 90 LEU A C 1
ATOM 616 O O . LEU A 1 81 ? 14.975 -23.760 -5.588 1.00 14.23 90 LEU A O 1
ATOM 621 N N . ARG A 1 82 ? 15.516 -21.575 -5.707 1.00 13.81 91 ARG A N 1
ATOM 622 C CA . ARG A 1 82 ? 14.510 -21.164 -4.721 1.00 13.94 91 ARG A CA 1
ATOM 623 C C . ARG A 1 82 ? 13.071 -21.424 -5.175 1.00 14.14 91 ARG A C 1
ATOM 624 O O . ARG A 1 82 ? 12.236 -21.850 -4.367 1.00 14.15 91 ARG A O 1
ATOM 632 N N . ALA A 1 83 ? 12.784 -21.202 -6.459 1.00 14.73 92 ALA A N 1
ATOM 633 C CA . ALA A 1 83 ? 11.440 -21.474 -6.973 1.00 15.46 92 ALA A CA 1
ATOM 634 C C . ALA A 1 83 ? 11.098 -22.965 -6.880 1.00 15.92 92 ALA A C 1
ATOM 635 O O . ALA A 1 83 ? 9.961 -23.318 -6.565 1.00 16.41 92 ALA A O 1
ATOM 637 N N . SER A 1 84 ? 12.093 -23.829 -7.099 1.00 16.21 93 SER A N 1
ATOM 638 C CA . SER A 1 84 ? 11.895 -25.275 -6.954 1.00 16.88 93 SER A CA 1
ATOM 639 C C . SER A 1 84 ? 11.595 -25.682 -5.506 1.00 17.38 93 SER A C 1
ATOM 640 O O . SER A 1 84 ? 10.929 -26.696 -5.264 1.00 17.68 93 SER A O 1
ATOM 643 N N . GLU A 1 85 ? 12.088 -24.883 -4.561 1.00 17.34 94 GLU A N 1
ATOM 644 C CA . GLU A 1 85 ? 11.880 -25.121 -3.130 1.00 18.29 94 GLU A CA 1
ATOM 645 C C . GLU A 1 85 ? 10.605 -24.482 -2.594 1.00 18.95 94 GLU A C 1
ATOM 646 O O . GLU A 1 85 ? 10.059 -24.946 -1.586 1.00 19.00 94 GLU A O 1
ATOM 652 N N . LEU A 1 86 ? 10.136 -23.419 -3.254 1.00 18.60 95 LEU A N 1
ATOM 653 C CA . LEU A 1 86 ? 9.053 -22.593 -2.708 1.00 19.56 95 LEU A CA 1
ATOM 654 C C . LEU A 1 86 ? 7.838 -22.394 -3.625 1.00 19.74 95 LEU A C 1
ATOM 655 O O . LEU A 1 86 ? 6.966 -21.569 -3.316 1.00 19.86 95 LEU A O 1
ATOM 660 N N . ASP A 1 87 ? 7.762 -23.151 -4.725 1.00 20.32 96 ASP A N 1
ATOM 661 C CA . ASP A 1 87 ? 6.626 -23.030 -5.663 1.00 21.74 96 ASP A CA 1
ATOM 662 C C . ASP A 1 87 ? 5.272 -23.382 -5.054 1.00 22.81 96 ASP A C 1
ATOM 663 O O . ASP A 1 87 ? 4.254 -22.784 -5.413 1.00 23.27 96 ASP A O 1
ATOM 668 N N . THR A 1 88 ? 5.280 -24.334 -4.122 1.00 23.89 97 THR A N 1
ATOM 669 C CA . THR A 1 88 ? 4.064 -24.744 -3.403 1.00 25.15 97 THR A CA 1
ATOM 670 C C . THR A 1 88 ? 3.561 -23.657 -2.439 1.00 25.47 97 THR A C 1
ATOM 671 O O . THR A 1 88 ? 2.412 -23.704 -1.985 1.00 25.23 97 THR A O 1
ATOM 675 N N . HIS A 1 89 ? 4.425 -22.679 -2.155 1.00 25.00 98 HIS A N 1
ATOM 676 C CA . HIS A 1 89 ? 4.122 -21.555 -1.263 1.00 24.76 98 HIS A CA 1
ATOM 677 C C . HIS A 1 89 ? 3.760 -20.252 -1.988 1.00 23.55 98 HIS A C 1
ATOM 678 O O . HIS A 1 89 ? 3.460 -19.239 -1.343 1.00 24.16 98 HIS A O 1
ATOM 685 N N . GLY A 1 90 ? 3.806 -20.272 -3.319 1.00 22.56 99 GLY A N 1
ATOM 686 C CA . GLY A 1 90 ? 3.410 -19.116 -4.124 1.00 20.80 99 GLY A CA 1
ATOM 687 C C . GLY A 1 90 ? 4.477 -18.498 -5.010 1.00 19.59 99 GLY A C 1
ATOM 688 O O . GLY A 1 90 ? 4.164 -17.635 -5.829 1.00 20.18 99 GLY A O 1
ATOM 689 N N . MET A 1 91 ? 5.733 -18.917 -4.846 1.00 18.88 100 MET A N 1
ATOM 690 C CA . MET A 1 91 ? 6.796 -18.465 -5.751 1.00 17.50 100 MET A CA 1
ATOM 691 C C . MET A 1 91 ? 6.595 -19.067 -7.142 1.00 17.46 100 MET A C 1
ATOM 692 O O . MET A 1 91 ? 6.346 -20.261 -7.281 1.00 17.73 100 MET A O 1
ATOM 697 N N . VAL A 1 92 ? 6.700 -18.216 -8.157 1.00 17.32 101 VAL A N 1
ATOM 698 C CA . VAL A 1 92 ? 6.533 -18.619 -9.547 1.00 17.22 101 VAL A CA 1
ATOM 699 C C . VAL A 1 92 ? 7.910 -18.980 -10.089 1.00 17.11 101 VAL A C 1
ATOM 700 O O . VAL A 1 92 ? 8.826 -18.162 -10.040 1.00 17.60 101 VAL A O 1
ATOM 704 N N . GLY A 1 93 ? 8.049 -20.209 -10.584 1.00 15.88 102 GLY A N 1
ATOM 705 C CA . GLY A 1 93 ? 9.255 -20.627 -11.300 1.00 15.92 102 GLY A CA 1
ATOM 706 C C . GLY A 1 93 ? 9.049 -20.597 -12.801 1.00 15.69 102 GLY A C 1
ATOM 707 O O . GLY A 1 93 ? 7.975 -20.969 -13.287 1.00 15.93 102 GLY A O 1
ATOM 708 N N . VAL A 1 94 ? 10.068 -20.148 -13.535 1.00 15.71 103 VAL A N 1
ATOM 709 C CA . VAL A 1 94 ? 10.027 -20.140 -15.009 1.00 16.09 103 VAL A CA 1
ATOM 710 C C . VAL A 1 94 ? 11.369 -20.583 -15.583 1.00 15.58 103 VAL A C 1
ATOM 711 O O . VAL A 1 94 ? 12.418 -20.347 -14.977 1.00 15.41 103 VAL A O 1
ATOM 715 N N . GLY A 1 95 ? 11.318 -21.226 -16.746 1.00 15.60 104 GLY A N 1
ATOM 716 C CA . GLY A 1 95 ? 12.517 -21.621 -17.472 1.00 15.48 104 GLY A CA 1
ATOM 717 C C . GLY A 1 95 ? 12.934 -23.059 -17.239 1.00 15.46 104 GLY A C 1
ATOM 718 O O . GLY A 1 95 ? 12.416 -23.732 -16.343 1.00 15.60 104 GLY A O 1
ATOM 719 N N . LYS A 1 96 ? 13.898 -23.512 -18.038 1.00 16.19 105 LYS A N 1
ATOM 720 C CA . LYS A 1 96 ? 14.343 -24.913 -18.036 1.00 16.56 105 LYS A CA 1
ATOM 721 C C . LYS A 1 96 ? 15.082 -25.327 -16.758 1.00 15.85 105 LYS A C 1
ATOM 722 O O . LYS A 1 96 ? 14.886 -26.445 -16.259 1.00 15.69 105 LYS A O 1
ATOM 728 N N . VAL A 1 97 ? 15.917 -24.432 -16.226 1.00 15.46 106 VAL A N 1
ATOM 729 C CA . VAL A 1 97 ? 16.688 -24.725 -15.009 1.00 14.88 106 VAL A CA 1
ATOM 730 C C . VAL A 1 97 ? 15.726 -24.996 -13.845 1.00 14.96 106 VAL A C 1
ATOM 731 O O . VAL A 1 97 ? 15.902 -25.970 -13.110 1.00 15.10 106 VAL A O 1
ATOM 735 N N . TYR A 1 98 ? 14.696 -24.157 -13.713 1.00 15.45 107 TYR A N 1
ATOM 736 C CA . TYR A 1 98 ? 13.635 -24.377 -12.733 1.00 15.90 107 TYR A CA 1
ATOM 737 C C . TYR A 1 98 ? 12.960 -25.743 -12.922 1.00 16.35 107 TYR A C 1
ATOM 738 O O . TYR A 1 98 ? 12.799 -26.491 -11.956 1.00 16.34 107 TYR A O 1
ATOM 747 N N . GLU A 1 99 ? 12.556 -26.038 -14.160 1.00 17.41 108 GLU A N 1
ATOM 748 C CA . GLU A 1 99 ? 11.925 -27.317 -14.506 1.00 18.89 108 GLU A CA 1
ATOM 749 C C . GLU A 1 99 ? 12.781 -28.521 -14.104 1.00 18.66 108 GLU A C 1
ATOM 750 O O . GLU A 1 99 ? 12.268 -29.473 -13.506 1.00 18.73 108 GLU A O 1
ATOM 756 N N . TRP A 1 100 ? 14.077 -28.461 -14.412 1.00 18.04 109 TRP A N 1
ATOM 757 C CA . TRP A 1 100 ? 15.009 -29.538 -14.052 1.00 18.17 109 TRP A CA 1
ATOM 758 C C . TRP A 1 100 ? 15.151 -29.739 -12.543 1.00 17.39 109 TRP A C 1
ATOM 759 O O . TRP A 1 100 ? 15.185 -30.877 -12.081 1.00 17.35 109 TRP A O 1
ATOM 770 N N . TYR A 1 101 ? 15.227 -28.642 -11.783 1.00 16.80 110 TYR A N 1
ATOM 771 C CA . TYR A 1 101 ? 15.251 -28.717 -10.314 1.00 16.86 110 TYR A CA 1
ATOM 772 C C . TYR A 1 101 ? 13.947 -29.306 -9.768 1.00 17.18 110 TYR A C 1
ATOM 773 O O . TYR A 1 101 ? 13.975 -30.201 -8.919 1.00 16.88 110 TYR A O 1
ATOM 782 N N . ARG A 1 102 ? 12.820 -28.794 -10.272 1.00 17.57 111 ARG A N 1
ATOM 783 C CA . ARG A 1 102 ? 11.473 -29.235 -9.880 1.00 18.22 111 ARG A CA 1
ATOM 784 C C . ARG A 1 102 ? 11.292 -30.752 -10.033 1.00 18.78 111 ARG A C 1
ATOM 785 O O . ARG A 1 102 ? 10.767 -31.416 -9.132 1.00 18.57 111 ARG A O 1
ATOM 793 N N . ASP A 1 103 ? 11.762 -31.277 -11.162 1.00 19.55 112 ASP A N 1
ATOM 794 C CA . ASP A 1 103 ? 11.552 -32.676 -11.545 1.00 20.64 112 ASP A CA 1
ATOM 795 C C . ASP A 1 103 ? 12.684 -33.613 -11.106 1.00 21.45 112 ASP A C 1
ATOM 796 O O . ASP A 1 103 ? 12.679 -34.813 -11.437 1.00 21.82 112 ASP A O 1
ATOM 801 N N . GLY A 1 104 ? 13.642 -33.070 -10.354 1.00 21.93 113 GLY A N 1
ATOM 802 C CA . GLY A 1 104 ? 14.797 -33.833 -9.868 1.00 21.83 113 GLY A CA 1
ATOM 803 C C . GLY A 1 104 ? 15.771 -34.272 -10.946 1.00 21.92 113 GLY A C 1
ATOM 804 O O . GLY A 1 104 ? 16.555 -35.200 -10.731 1.00 23.06 113 GLY A O 1
ATOM 805 N N . VAL A 1 105 ? 15.720 -33.609 -12.103 1.00 21.03 114 VAL A N 1
ATOM 806 C CA . VAL A 1 105 ? 16.622 -33.883 -13.232 1.00 20.88 114 VAL A CA 1
ATOM 807 C C . VAL A 1 105 ? 18.049 -33.428 -12.877 1.00 21.15 114 VAL A C 1
ATOM 808 O O . VAL A 1 105 ? 19.030 -34.102 -13.210 1.00 21.85 114 VAL A O 1
ATOM 812 N N . ILE A 1 106 ? 18.144 -32.287 -12.198 1.00 20.51 115 ILE A N 1
ATOM 813 C CA . ILE A 1 106 ? 19.396 -31.804 -11.609 1.00 20.13 115 ILE A CA 1
ATOM 814 C C . ILE A 1 106 ? 19.161 -31.544 -10.117 1.00 19.94 115 ILE A C 1
ATOM 815 O O . ILE A 1 106 ? 18.010 -31.414 -9.682 1.00 19.45 115 ILE A O 1
ATOM 820 N N . GLU A 1 107 ? 20.244 -31.488 -9.341 1.00 20.14 116 GLU A N 1
ATOM 821 C CA . GLU A 1 107 ? 20.177 -31.079 -7.929 1.00 20.39 116 GLU A CA 1
ATOM 822 C C . GLU A 1 107 ? 21.441 -30.357 -7.469 1.00 19.40 116 GLU A C 1
ATOM 823 O O . GLU A 1 107 ? 22.528 -30.568 -8.021 1.00 18.78 116 GLU A O 1
ATOM 829 N N . SER A 1 108 ? 21.254 -29.509 -6.454 1.00 19.16 117 SER A N 1
ATOM 830 C CA . SER A 1 108 ? 22.288 -28.663 -5.819 1.00 18.47 117 SER A CA 1
ATOM 831 C C . SER A 1 108 ? 22.629 -27.401 -6.609 1.00 18.06 117 SER A C 1
ATOM 832 O O . SER A 1 108 ? 22.459 -27.345 -7.838 1.00 18.25 117 SER A O 1
ATOM 835 N N . ASP A 1 109 ? 23.128 -26.402 -5.881 1.00 17.35 118 ASP A N 1
ATOM 836 C CA . ASP A 1 109 ? 23.530 -25.122 -6.454 1.00 17.13 118 ASP A CA 1
ATOM 837 C C . ASP A 1 109 ? 24.774 -25.229 -7.343 1.00 16.32 118 ASP A C 1
ATOM 838 O O . ASP A 1 109 ? 25.052 -24.313 -8.108 1.00 16.23 118 ASP A O 1
ATOM 843 N N . ASP A 1 110 ? 25.494 -26.353 -7.253 1.00 15.92 119 ASP A N 1
ATOM 844 C CA . ASP A 1 110 ? 26.660 -26.584 -8.121 1.00 16.13 119 ASP A CA 1
ATOM 845 C C . ASP A 1 110 ? 26.309 -26.533 -9.616 1.00 15.69 119 ASP A C 1
ATOM 846 O O . ASP A 1 110 ? 27.170 -26.235 -10.452 1.00 15.98 119 ASP A O 1
ATOM 851 N N . GLU A 1 111 ? 25.048 -26.810 -9.941 1.00 15.40 120 GLU A N 1
ATOM 852 C CA . GLU A 1 111 ? 24.572 -26.788 -11.327 1.00 15.15 120 GLU A CA 1
ATOM 853 C C . GLU A 1 111 ? 24.599 -25.395 -11.959 1.00 15.09 120 GLU A C 1
ATOM 854 O O . GLU A 1 111 ? 24.745 -25.263 -13.180 1.00 14.89 120 GLU A O 1
ATOM 860 N N . VAL A 1 112 ? 24.470 -24.368 -11.119 1.00 14.50 121 VAL A N 1
ATOM 861 C CA . VAL A 1 112 ? 24.334 -22.982 -11.594 1.00 14.58 121 VAL A CA 1
ATOM 862 C C . VAL A 1 112 ? 25.425 -22.011 -11.119 1.00 14.43 121 VAL A C 1
ATOM 863 O O . VAL A 1 112 ? 25.545 -20.915 -11.669 1.00 14.63 121 VAL A O 1
ATOM 867 N N . ALA A 1 113 ? 26.208 -22.399 -10.108 1.00 14.88 122 ALA A N 1
ATOM 868 C CA . ALA A 1 113 ? 27.256 -21.525 -9.552 1.00 15.16 122 ALA A CA 1
ATOM 869 C C . ALA A 1 113 ? 28.266 -21.067 -10.616 1.00 15.64 122 ALA A C 1
ATOM 870 O O . ALA A 1 113 ? 28.712 -21.871 -11.445 1.00 15.66 122 ALA A O 1
ATOM 872 N N . VAL A 1 114 ? 28.582 -19.771 -10.596 1.00 16.16 123 VAL A N 1
ATOM 873 C CA . VAL A 1 114 ? 29.614 -19.165 -11.460 1.00 16.83 123 VAL A CA 1
ATOM 874 C C . VAL A 1 114 ? 30.499 -18.199 -10.681 1.00 17.10 123 VAL A C 1
ATOM 875 O O . VAL A 1 114 ? 30.025 -17.478 -9.793 1.00 17.26 123 VAL A O 1
ATOM 879 N N . SER A 1 115 ? 31.788 -18.194 -11.011 1.00 17.26 124 SER A N 1
ATOM 880 C CA . SER A 1 115 ? 32.669 -17.137 -10.532 1.00 17.96 124 SER A CA 1
ATOM 881 C C . SER A 1 115 ? 32.387 -15.877 -11.355 1.00 18.22 124 SER A C 1
ATOM 882 O O . SER A 1 115 ? 32.059 -15.956 -12.545 1.00 17.39 124 SER A O 1
ATOM 885 N N . THR A 1 116 ? 32.475 -14.720 -10.709 1.00 19.23 125 THR A N 1
ATOM 886 C CA . THR A 1 116 ? 32.109 -13.461 -11.355 1.00 21.08 125 THR A CA 1
ATOM 887 C C . THR A 1 116 ? 33.120 -12.370 -11.043 1.00 22.35 125 THR A C 1
ATOM 888 O O . THR A 1 116 ? 33.849 -12.455 -10.047 1.00 22.54 125 THR A O 1
ATOM 892 N N . ASN A 1 117 ? 33.163 -11.366 -11.918 1.00 24.21 126 ASN A N 1
ATOM 893 C CA . ASN A 1 117 ? 33.791 -10.084 -11.623 1.00 26.57 126 ASN A CA 1
ATOM 894 C C . ASN A 1 117 ? 32.912 -9.388 -10.577 1.00 28.02 126 ASN A C 1
ATOM 895 O O . ASN A 1 117 ? 31.747 -9.099 -10.856 1.00 27.17 126 ASN A O 1
ATOM 900 N N . PRO A 1 118 ? 33.460 -9.129 -9.368 1.00 30.05 127 PRO A N 1
ATOM 901 C CA . PRO A 1 118 ? 32.648 -8.559 -8.277 1.00 30.86 127 PRO A CA 1
ATOM 902 C C . PRO A 1 118 ? 32.169 -7.121 -8.515 1.00 31.67 127 PRO A C 1
ATOM 903 O O . PRO A 1 118 ? 31.194 -6.694 -7.893 1.00 32.36 127 PRO A O 1
ATOM 907 N N . ASP A 1 119 ? 32.844 -6.397 -9.408 1.00 32.48 128 ASP A N 1
ATOM 908 C CA . ASP A 1 119 ? 32.492 -5.012 -9.729 1.00 32.86 128 ASP A CA 1
ATOM 909 C C . ASP A 1 119 ? 31.411 -4.908 -10.812 1.00 31.77 128 ASP A C 1
ATOM 910 O O . ASP A 1 119 ? 30.463 -4.132 -10.668 1.00 31.92 128 ASP A O 1
ATOM 915 N N . THR A 1 120 ? 31.552 -5.700 -11.877 1.00 29.49 129 THR A N 1
ATOM 916 C CA . THR A 1 120 ? 30.689 -5.608 -13.069 1.00 27.27 129 THR A CA 1
ATOM 917 C C . THR A 1 120 ? 29.578 -6.670 -13.109 1.00 25.46 129 THR A C 1
ATOM 918 O O . THR A 1 120 ? 28.62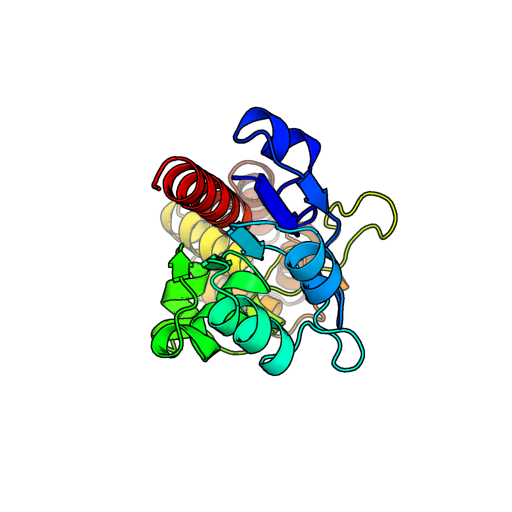3 -6.544 -13.878 1.00 24.79 129 THR A O 1
ATOM 922 N N . PHE A 1 121 ? 29.732 -7.706 -12.281 1.00 24.37 130 PHE A N 1
ATOM 923 C CA . PHE A 1 121 ? 28.864 -8.911 -12.225 1.00 23.52 130 PHE A CA 1
ATOM 924 C C . PHE A 1 121 ? 28.988 -9.861 -13.431 1.00 22.61 130 PHE A C 1
ATOM 925 O O . PHE A 1 121 ? 28.301 -10.884 -13.486 1.00 21.24 130 PHE A O 1
ATOM 933 N N . GLU A 1 122 ? 29.867 -9.541 -14.384 1.00 22.27 131 GLU A N 1
ATOM 934 C CA . GLU A 1 122 ? 30.072 -10.410 -15.545 1.00 22.29 131 GLU A CA 1
ATOM 935 C C . GLU A 1 122 ? 30.676 -11.750 -15.101 1.00 20.72 131 GLU A C 1
ATOM 936 O O . GLU A 1 122 ? 31.607 -11.761 -14.296 1.00 21.05 131 GLU A O 1
ATOM 942 N N . PRO A 1 123 ? 30.123 -12.881 -15.595 1.00 19.77 132 PRO A N 1
ATOM 943 C CA . PRO A 1 123 ? 30.695 -14.179 -15.231 1.00 19.56 132 PRO A CA 1
ATOM 944 C C . PRO A 1 123 ? 32.085 -14.381 -15.817 1.00 19.98 132 PRO A C 1
ATOM 945 O O . PRO A 1 123 ? 32.366 -13.923 -16.932 1.00 20.61 132 PRO A O 1
ATOM 949 N N . ILE A 1 124 ? 32.936 -15.045 -15.044 1.00 20.15 133 ILE A N 1
ATOM 950 C CA . ILE A 1 124 ? 34.251 -15.473 -15.502 1.00 20.81 133 ILE A CA 1
ATOM 951 C C . ILE A 1 124 ? 34.143 -16.922 -15.971 1.00 20.88 133 ILE A C 1
ATOM 952 O O . ILE A 1 124 ? 34.564 -17.262 -17.085 1.00 22.33 133 ILE A O 1
ATOM 957 N N . SER A 1 125 ? 33.560 -17.765 -15.125 1.00 19.19 134 SER A N 1
ATOM 958 C CA . SER A 1 125 ? 33.395 -19.180 -15.434 1.00 18.37 134 SER A CA 1
ATOM 959 C C . SER A 1 125 ? 32.061 -19.488 -16.127 1.00 17.75 134 SER A C 1
ATOM 960 O O . SER A 1 125 ? 31.219 -18.602 -16.308 1.00 17.82 134 SER A O 1
ATOM 963 N N . VAL A 1 126 ? 31.895 -20.753 -16.510 1.00 17.54 135 VAL A N 1
ATOM 964 C CA . VAL A 1 126 ? 30.716 -21.245 -17.220 1.00 17.40 135 VAL A CA 1
ATOM 965 C C . VAL A 1 126 ? 29.890 -22.131 -16.274 1.00 17.22 135 VAL A C 1
ATOM 966 O O . VAL A 1 126 ? 30.447 -23.043 -15.649 1.00 17.00 135 VAL A O 1
ATOM 970 N N . PRO A 1 127 ? 28.565 -21.874 -16.172 1.00 17.13 136 PRO A N 1
ATOM 971 C CA . PRO A 1 127 ? 27.727 -22.723 -15.325 1.00 16.89 136 PRO A CA 1
ATOM 972 C C . PRO A 1 127 ? 27.580 -24.119 -15.913 1.00 16.91 136 PRO A C 1
ATOM 973 O O . PRO A 1 127 ? 27.541 -24.277 -17.141 1.00 16.59 136 PRO A O 1
ATOM 977 N N . LEU A 1 128 ? 27.519 -25.113 -15.033 1.00 16.02 137 LEU A N 1
ATOM 978 C CA . LEU A 1 128 ? 27.356 -26.504 -15.431 1.00 15.98 137 LEU A CA 1
ATOM 979 C C . LEU A 1 128 ? 26.135 -26.749 -16.323 1.00 15.89 137 LEU A C 1
ATOM 980 O O . LEU A 1 128 ? 26.230 -27.529 -17.266 1.00 16.16 137 LEU A O 1
ATOM 985 N N . VAL A 1 129 ? 25.007 -26.081 -16.038 1.00 15.62 138 VAL A N 1
ATOM 986 C CA . VAL A 1 129 ? 23.812 -26.189 -16.902 1.00 15.94 138 VAL A CA 1
ATOM 987 C C . VAL A 1 129 ? 24.063 -25.807 -18.368 1.00 15.76 138 VAL A C 1
ATOM 988 O O . VAL A 1 129 ? 23.571 -26.494 -19.264 1.00 15.32 138 VAL A O 1
ATOM 992 N N . ASN A 1 130 ? 24.831 -24.732 -18.589 1.00 15.91 139 ASN A N 1
ATOM 993 C CA . ASN A 1 130 ? 25.261 -24.312 -19.936 1.00 15.84 139 ASN A CA 1
ATOM 994 C C . ASN A 1 130 ? 26.179 -25.361 -20.576 1.00 16.14 139 ASN A C 1
ATOM 995 O O . ASN A 1 130 ? 26.062 -25.628 -21.772 1.00 16.10 139 ASN A O 1
ATOM 1000 N N . ILE A 1 131 ? 27.078 -25.948 -19.778 1.00 15.66 140 ILE A N 1
ATOM 1001 C CA . ILE A 1 131 ? 27.989 -27.009 -20.252 1.00 15.68 140 ILE A CA 1
ATOM 1002 C C . ILE A 1 131 ? 27.181 -28.235 -20.696 1.00 15.73 140 ILE A C 1
ATOM 1003 O O . ILE A 1 131 ? 27.420 -28.779 -21.781 1.00 15.65 140 ILE A O 1
ATOM 1008 N N . ARG A 1 132 ? 26.205 -28.630 -19.873 1.00 16.41 141 ARG A N 1
ATOM 1009 C CA . ARG A 1 132 ? 25.296 -29.745 -20.180 1.00 17.31 141 ARG A CA 1
ATOM 1010 C C . ARG A 1 132 ? 24.619 -29.562 -21.543 1.00 17.95 141 ARG A C 1
ATOM 1011 O O . ARG A 1 132 ? 24.681 -30.447 -22.402 1.00 17.67 141 ARG A O 1
ATOM 1019 N N . GLU A 1 133 ? 24.012 -28.389 -21.734 1.00 18.59 142 GLU A N 1
ATOM 1020 C CA . GLU A 1 133 ? 23.259 -28.070 -22.945 1.00 19.19 142 GLU A CA 1
ATOM 1021 C C . GLU A 1 133 ? 24.143 -27.879 -24.176 1.00 19.29 142 GLU A C 1
ATOM 1022 O O . GLU A 1 133 ? 23.748 -28.244 -25.295 1.00 19.48 142 GLU A O 1
ATOM 1028 N N . THR A 1 134 ? 25.327 -27.308 -23.963 1.00 18.59 143 THR A N 1
ATOM 1029 C CA . THR A 1 134 ? 26.285 -27.061 -25.045 1.00 18.62 143 THR A CA 1
ATOM 1030 C C . THR A 1 134 ? 26.946 -28.367 -25.503 1.00 19.29 143 THR A C 1
ATOM 1031 O O . THR A 1 134 ? 27.098 -28.578 -26.705 1.00 18.83 143 THR A O 1
ATOM 1035 N N . LEU A 1 135 ? 27.302 -29.241 -24.554 1.00 19.33 144 LEU A N 1
ATOM 1036 C CA . LEU A 1 135 ? 27.810 -30.580 -24.902 1.00 19.73 144 LEU A CA 1
ATOM 1037 C C . LEU A 1 135 ? 26.777 -31.445 -25.626 1.00 20.62 144 LEU A C 1
ATOM 1038 O O . LEU A 1 135 ? 27.136 -32.209 -26.525 1.00 20.75 144 LEU A O 1
ATOM 1043 N N . LYS A 1 136 ? 25.505 -31.312 -25.240 1.00 21.58 145 LYS A N 1
ATOM 1044 C CA . LYS A 1 136 ? 24.399 -31.962 -25.954 1.00 23.35 145 LYS A CA 1
ATOM 1045 C C . LYS A 1 136 ? 24.280 -31.484 -27.400 1.00 22.82 145 LYS A C 1
ATOM 1046 O O . LYS A 1 136 ? 24.154 -32.307 -28.309 1.00 22.94 145 LYS A O 1
ATOM 1052 N N . ALA A 1 137 ? 24.346 -30.167 -27.600 1.00 22.45 146 ALA A N 1
ATOM 1053 C CA . ALA A 1 137 ? 24.320 -29.557 -28.936 1.00 22.94 146 ALA A CA 1
ATOM 1054 C C . ALA A 1 137 ? 25.530 -29.973 -29.784 1.00 23.45 146 ALA A C 1
ATOM 1055 O O . ALA A 1 137 ? 25.387 -30.248 -30.977 1.00 23.58 146 ALA A O 1
ATOM 1057 N N . ALA A 1 138 ? 26.706 -30.039 -29.156 1.00 24.04 147 ALA A N 1
ATOM 1058 C CA . ALA A 1 138 ? 27.934 -30.518 -29.808 1.00 24.69 147 ALA A CA 1
ATOM 1059 C C . ALA A 1 138 ? 27.820 -31.966 -30.287 1.00 25.74 147 ALA A C 1
ATOM 1060 O O . ALA A 1 138 ? 28.271 -32.289 -31.395 1.00 26.37 147 ALA A O 1
ATOM 1062 N N . LEU A 1 139 ? 27.217 -32.817 -29.450 1.00 26.58 148 LEU A N 1
ATOM 1063 C CA . LEU A 1 139 ? 26.912 -34.211 -29.792 1.00 28.13 148 LEU A CA 1
ATOM 1064 C C . LEU A 1 139 ? 25.969 -34.304 -30.998 1.00 29.23 148 LEU A C 1
ATOM 1065 O O . LEU A 1 139 ? 26.147 -35.168 -31.862 1.00 29.59 148 LEU A O 1
ATOM 1070 N N . ASP A 1 140 ? 24.982 -33.408 -31.041 1.00 29.97 149 ASP A N 1
ATOM 1071 C CA . ASP A 1 140 ? 24.020 -33.326 -32.150 1.00 30.81 149 ASP A CA 1
ATOM 1072 C C . ASP A 1 140 ? 24.655 -32.875 -33.469 1.00 31.68 149 ASP A C 1
ATOM 1073 O O . ASP A 1 140 ? 24.248 -33.325 -34.545 1.00 32.58 149 ASP A O 1
ATOM 1078 N N . THR A 1 141 ? 25.649 -31.992 -33.376 1.00 32.37 150 THR A N 1
ATOM 1079 C CA . THR A 1 141 ? 26.389 -31.484 -34.541 1.00 32.60 150 THR A CA 1
ATOM 1080 C C . THR A 1 141 ? 27.467 -32.494 -34.999 1.00 33.03 150 THR A C 1
ATOM 1081 O O . THR A 1 141 ? 28.106 -32.310 -36.045 1.00 33.89 150 THR A O 1
ATOM 1085 N N . GLY A 1 142 ? 27.647 -33.561 -34.217 1.00 32.17 151 GLY A N 1
ATOM 1086 C CA . GLY A 1 142 ? 28.612 -34.621 -34.520 1.00 30.26 151 GLY A CA 1
ATOM 1087 C C . GLY A 1 142 ? 30.044 -34.234 -34.208 1.00 29.43 151 GLY A C 1
ATOM 1088 O O . GLY A 1 142 ? 30.980 -34.759 -34.810 1.00 29.98 151 GLY A O 1
ATOM 1089 N N . LEU A 1 143 ? 30.213 -33.317 -33.258 1.00 27.36 152 LEU A N 1
ATOM 1090 C CA . LEU A 1 143 ? 31.537 -32.839 -32.872 1.00 25.99 152 LEU A CA 1
ATOM 1091 C C . LEU A 1 143 ? 32.156 -33.659 -31.739 1.00 24.75 152 LEU A C 1
ATOM 1092 O O . LEU A 1 143 ? 33.364 -33.589 -31.516 1.00 25.18 152 LEU A O 1
ATOM 1097 N N . VAL A 1 144 ? 31.317 -34.406 -31.020 1.00 24.05 153 VAL A N 1
ATOM 1098 C CA . VAL A 1 144 ? 31.763 -35.418 -30.051 1.00 22.82 153 VAL A CA 1
ATOM 1099 C C . VAL A 1 144 ? 30.991 -36.731 -30.233 1.00 22.38 153 VAL A C 1
ATOM 1100 O O . VAL A 1 144 ? 29.842 -36.739 -30.701 1.00 22.56 153 VAL A O 1
ATOM 1104 N N . SER A 1 145 ? 31.639 -37.835 -29.866 1.00 21.74 154 SER A N 1
ATOM 1105 C CA . SER A 1 145 ? 30.967 -39.120 -29.689 1.00 21.70 154 SER A CA 1
ATOM 1106 C C . SER A 1 145 ? 30.250 -39.125 -28.342 1.00 22.01 154 SER A C 1
ATOM 1107 O O . SER A 1 145 ? 30.465 -38.231 -27.514 1.00 21.81 154 SER A O 1
ATOM 1110 N N . GLU A 1 146 ? 29.424 -40.144 -28.111 1.00 22.73 155 GLU A N 1
ATOM 1111 C CA . GLU A 1 146 ? 28.744 -40.300 -26.831 1.00 23.43 155 GLU A CA 1
ATOM 1112 C C . GLU A 1 146 ? 29.741 -40.521 -25.686 1.00 22.43 155 GLU A C 1
ATOM 1113 O O . GLU A 1 146 ? 29.572 -39.949 -24.604 1.00 21.78 155 GLU A O 1
ATOM 1119 N N . LYS A 1 147 ? 30.786 -41.313 -25.946 1.00 22.16 156 LYS A N 1
ATOM 1120 C CA . LYS A 1 147 ? 31.862 -41.559 -24.975 1.00 21.96 156 LYS A CA 1
ATOM 1121 C C . LYS A 1 147 ? 32.570 -40.251 -24.593 1.00 21.10 156 LYS A C 1
ATOM 1122 O O . LYS A 1 147 ? 32.818 -40.004 -23.408 1.00 20.64 156 LYS A O 1
ATOM 1128 N N . GLU A 1 148 ? 32.875 -39.430 -25.604 1.00 20.63 157 GLU A N 1
ATOM 1129 C CA . GLU A 1 148 ? 33.533 -38.129 -25.421 1.00 20.49 157 GLU A CA 1
ATOM 1130 C C . GLU A 1 148 ? 32.644 -37.134 -24.679 1.00 20.00 157 GLU A C 1
ATOM 1131 O O . GLU A 1 148 ? 33.117 -36.427 -23.786 1.00 19.74 157 GLU A O 1
ATOM 1137 N N . HIS A 1 149 ? 31.366 -37.089 -25.057 1.00 19.75 158 HIS A N 1
ATOM 1138 C CA . HIS A 1 149 ? 30.353 -36.299 -24.350 1.00 19.38 158 HIS A CA 1
ATOM 1139 C C . HIS A 1 149 ? 30.321 -36.654 -22.868 1.00 19.10 158 HIS A C 1
ATOM 1140 O O . HIS A 1 149 ? 30.440 -35.770 -22.016 1.00 18.97 158 HIS A O 1
ATOM 1147 N N . ASN A 1 150 ? 30.162 -37.946 -22.576 1.00 18.54 159 ASN A N 1
ATOM 1148 C CA . ASN A 1 150 ? 30.050 -38.430 -21.196 1.00 18.70 159 ASN A CA 1
ATOM 1149 C C . ASN A 1 150 ? 31.313 -38.182 -20.374 1.00 18.25 159 ASN A C 1
ATOM 1150 O O . ASN A 1 150 ? 31.220 -37.810 -19.198 1.00 19.13 159 ASN A O 1
ATOM 1155 N N . ALA A 1 151 ? 32.480 -38.372 -20.998 1.00 17.08 160 ALA A N 1
ATOM 1156 C CA . ALA A 1 151 ? 33.769 -38.160 -20.327 1.00 16.57 160 ALA A CA 1
ATOM 1157 C C . ALA A 1 151 ? 33.977 -36.686 -19.990 1.00 16.12 160 ALA A C 1
ATOM 1158 O O . ALA A 1 151 ? 34.392 -36.356 -18.876 1.00 15.74 160 ALA A O 1
ATOM 1160 N N . LEU A 1 152 ? 33.665 -35.805 -20.943 1.00 16.07 161 LEU A N 1
ATOM 1161 C CA . LEU A 1 152 ? 33.823 -34.364 -20.736 1.00 15.89 161 LEU A CA 1
ATOM 1162 C C . LEU A 1 152 ? 32.810 -33.798 -19.744 1.00 15.75 161 LEU A C 1
ATOM 1163 O O . LEU A 1 152 ? 33.126 -32.879 -18.982 1.00 16.05 161 LEU A O 1
ATOM 1168 N N . LEU A 1 153 ? 31.598 -34.346 -19.757 1.00 15.65 162 LEU A N 1
ATOM 1169 C CA . LEU A 1 153 ? 30.579 -33.949 -18.790 1.00 15.73 162 LEU A CA 1
ATOM 1170 C C . LEU A 1 153 ? 30.971 -34.348 -17.363 1.00 16.15 162 LEU A C 1
ATOM 1171 O O . LEU A 1 153 ? 30.880 -33.531 -16.444 1.00 15.59 162 LEU A O 1
ATOM 1176 N N . ASP A 1 154 ? 31.424 -35.591 -17.191 1.00 16.20 163 ASP A N 1
ATOM 1177 C CA . ASP A 1 154 ? 31.964 -36.041 -15.904 1.00 16.61 163 ASP A CA 1
ATOM 1178 C C . ASP A 1 154 ? 33.123 -35.161 -15.421 1.00 16.13 163 ASP A C 1
ATOM 1179 O O . ASP A 1 154 ? 33.200 -34.827 -14.232 1.00 15.93 163 ASP A O 1
ATOM 1184 N N . LEU A 1 155 ? 34.019 -34.794 -16.343 1.00 15.26 164 LEU A N 1
ATOM 1185 C CA . LEU A 1 155 ? 35.127 -33.887 -16.026 1.00 15.77 164 LEU A CA 1
ATOM 1186 C C . LEU A 1 155 ? 34.606 -32.543 -15.510 1.00 15.50 164 LEU A C 1
ATOM 1187 O O . LEU A 1 155 ? 35.085 -32.046 -14.487 1.00 15.59 164 LEU A O 1
ATOM 1192 N N . ALA A 1 156 ? 33.618 -31.982 -16.210 1.00 15.30 165 ALA A N 1
ATOM 1193 C CA . ALA A 1 156 ? 33.027 -30.689 -15.834 1.00 15.69 165 ALA A CA 1
ATOM 1194 C C . ALA A 1 156 ? 32.399 -30.739 -14.437 1.00 16.00 165 ALA A C 1
ATOM 1195 O O . ALA A 1 156 ? 32.632 -29.844 -13.621 1.00 15.66 165 ALA A O 1
ATOM 1197 N N . ILE A 1 157 ? 31.638 -31.803 -14.165 1.00 16.65 166 ILE A N 1
ATOM 1198 C CA . ILE A 1 157 ? 31.038 -32.043 -12.840 1.00 17.35 166 ILE A CA 1
ATOM 1199 C C . ILE A 1 157 ? 32.129 -32.063 -11.757 1.00 17.81 166 ILE A C 1
ATOM 1200 O O . ILE A 1 157 ? 31.944 -31.508 -10.669 1.00 17.33 166 ILE A O 1
ATOM 1205 N N . ASN A 1 158 ? 33.270 -32.672 -12.089 1.00 18.32 167 ASN A N 1
ATOM 1206 C CA . ASN A 1 158 ? 34.408 -32.817 -11.177 1.00 19.18 167 ASN A CA 1
ATOM 1207 C C . ASN A 1 158 ? 35.441 -31.685 -11.226 1.00 18.92 167 ASN A C 1
ATOM 1208 O O . ASN A 1 158 ? 36.584 -31.847 -10.778 1.00 19.73 167 ASN A O 1
ATOM 1213 N N . THR A 1 159 ? 35.017 -30.531 -11.736 1.00 18.47 168 THR A N 1
ATOM 1214 C CA . THR A 1 159 ? 35.852 -29.334 -11.793 1.00 18.35 168 THR A CA 1
ATOM 1215 C C . THR A 1 159 ? 35.293 -28.286 -10.837 1.00 18.01 168 THR A C 1
ATOM 1216 O O . THR A 1 159 ? 34.094 -27.983 -10.872 1.00 18.16 168 THR A O 1
ATOM 1220 N N . TYR A 1 160 ? 36.171 -27.757 -9.979 1.00 17.30 169 TYR A N 1
ATOM 1221 C CA . TYR A 1 160 ? 35.869 -26.621 -9.098 1.00 17.16 169 TYR A CA 1
ATOM 1222 C C . TYR A 1 160 ? 35.336 -25.456 -9.945 1.00 16.98 169 TYR A C 1
ATOM 1223 O O . TYR A 1 160 ? 35.980 -25.056 -10.914 1.00 15.89 169 TYR A O 1
ATOM 1232 N N . TYR A 1 161 ? 34.144 -24.951 -9.608 1.00 16.96 170 TYR A N 1
ATOM 1233 C CA . TYR A 1 161 ? 33.389 -24.093 -10.552 1.00 17.60 170 TYR A CA 1
ATOM 1234 C C . TYR A 1 161 ? 34.126 -22.852 -11.097 1.00 17.40 170 TYR A C 1
ATOM 1235 O O . TYR A 1 161 ? 33.967 -22.549 -12.272 1.00 17.00 170 TYR A O 1
ATOM 1244 N N . PRO A 1 162 ? 34.950 -22.147 -10.273 1.00 17.33 171 PRO A N 1
ATOM 1245 C CA . PRO A 1 162 ? 35.698 -21.025 -10.862 1.00 17.65 171 PRO A CA 1
ATOM 1246 C C . PRO A 1 162 ? 36.667 -21.413 -11.981 1.00 18.13 171 PRO A C 1
ATOM 1247 O O . PRO A 1 162 ? 37.068 -20.545 -12.753 1.00 18.95 171 PRO A O 1
ATOM 1251 N N . ASP A 1 163 ? 37.004 -22.702 -12.073 1.00 18.97 172 ASP A N 1
ATOM 1252 C CA . ASP A 1 163 ? 37.864 -23.239 -13.137 1.00 19.54 172 ASP A CA 1
ATOM 1253 C C . ASP A 1 163 ? 37.094 -23.852 -14.320 1.00 19.53 172 ASP A C 1
ATOM 1254 O O . ASP A 1 163 ? 37.713 -24.328 -15.284 1.00 20.20 172 ASP A O 1
ATOM 1259 N N . ARG A 1 164 ? 35.760 -23.858 -14.244 1.00 18.58 173 ARG A N 1
ATOM 1260 C CA . ARG A 1 164 ? 34.910 -24.348 -15.336 1.00 18.07 173 ARG A CA 1
ATOM 1261 C C . ARG A 1 164 ? 34.902 -23.351 -16.490 1.00 18.17 173 ARG A C 1
ATOM 1262 O O . ARG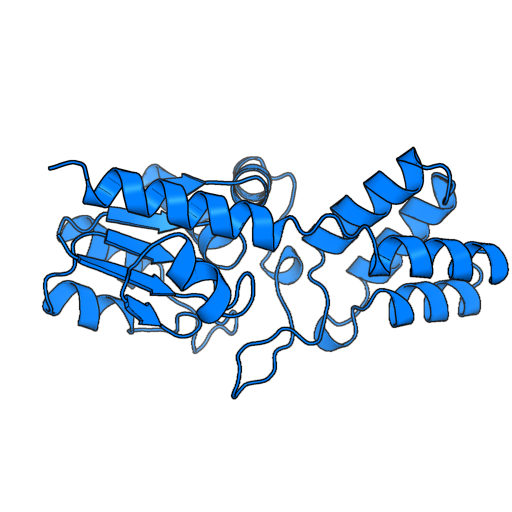 A 1 164 ? 34.400 -22.236 -16.353 1.00 18.25 173 ARG A O 1
ATOM 1270 N N . SER A 1 165 ? 35.500 -23.751 -17.608 1.00 17.97 174 SER A N 1
ATOM 1271 C CA . SER A 1 165 ? 35.453 -22.985 -18.856 1.00 18.22 174 SER A CA 1
ATOM 1272 C C . SER A 1 165 ? 35.557 -23.960 -20.019 1.00 17.81 174 SER A C 1
ATOM 1273 O O . SER A 1 165 ? 36.052 -25.076 -19.847 1.00 17.71 174 SER A O 1
ATOM 1276 N N . TYR A 1 166 ? 35.101 -23.534 -21.195 1.00 17.33 175 TYR A N 1
ATOM 1277 C CA . TYR A 1 166 ? 35.170 -24.377 -22.386 1.00 17.71 175 TYR A CA 1
ATOM 1278 C C . TYR A 1 166 ? 36.606 -24.647 -22.824 1.00 17.99 175 TYR A C 1
ATOM 1279 O O . TYR A 1 166 ? 36.924 -25.764 -23.233 1.00 18.87 175 TYR A O 1
ATOM 1288 N N . LEU A 1 167 ? 37.464 -23.632 -22.707 1.00 18.46 176 LEU A N 1
ATOM 1289 C CA . LEU A 1 167 ? 38.895 -23.796 -22.953 1.00 18.87 176 LEU A CA 1
ATOM 1290 C C . LEU A 1 167 ? 39.540 -24.742 -21.939 1.00 19.01 176 LEU A C 1
ATOM 1291 O O . LEU A 1 167 ? 40.287 -25.633 -22.335 1.00 19.17 176 LEU A O 1
ATOM 1296 N N . GLY A 1 168 ? 39.232 -24.556 -20.652 1.00 19.22 177 GLY A N 1
ATOM 1297 C CA . GLY A 1 168 ? 39.766 -25.410 -19.584 1.00 19.63 177 GLY A CA 1
ATOM 1298 C C . GLY A 1 168 ? 39.329 -26.860 -19.724 1.00 20.18 177 GLY A C 1
ATOM 1299 O O . GLY A 1 168 ? 40.128 -27.779 -19.522 1.00 20.82 177 GLY A O 1
ATOM 1300 N N . LEU A 1 169 ? 38.063 -27.050 -20.097 1.00 19.83 178 LEU A N 1
ATOM 1301 C CA . LEU A 1 169 ? 37.473 -28.374 -20.272 1.00 19.86 178 LEU A CA 1
ATOM 1302 C C . LEU A 1 169 ? 38.091 -29.136 -21.444 1.00 19.55 178 LEU A C 1
ATOM 1303 O O . LEU A 1 169 ? 38.441 -30.307 -21.292 1.00 18.87 178 LEU A O 1
ATOM 1308 N N . THR A 1 170 ? 38.224 -28.469 -22.593 1.00 19.78 179 THR A N 1
ATOM 1309 C CA . THR A 1 170 ? 38.830 -29.087 -23.784 1.00 20.47 179 THR A CA 1
ATOM 1310 C C . THR A 1 170 ? 40.332 -29.331 -23.613 1.00 20.82 179 THR A C 1
ATOM 1311 O O . THR A 1 170 ? 40.857 -30.329 -24.111 1.00 20.36 179 THR A O 1
ATOM 1315 N N . LYS A 1 171 ? 41.006 -28.423 -22.902 1.00 21.53 180 LYS A N 1
ATOM 1316 C CA . LYS A 1 171 ? 42.441 -28.533 -22.616 1.00 22.54 180 LYS A CA 1
ATOM 1317 C C . LYS A 1 171 ? 42.732 -29.723 -21.694 1.00 22.40 180 LYS A C 1
ATOM 1318 O O . LYS A 1 171 ? 43.565 -30.569 -22.026 1.00 22.18 180 LYS A O 1
ATOM 1324 N N . GLU A 1 172 ? 42.024 -29.785 -20.562 1.00 22.45 181 GLU A N 1
ATOM 1325 C CA . GLU A 1 172 ? 42.166 -30.868 -19.584 1.00 23.29 181 GLU A CA 1
ATOM 1326 C C . GLU A 1 172 ? 41.656 -32.197 -20.151 1.00 22.48 181 GLU A C 1
ATOM 1327 O O . GLU A 1 172 ? 42.239 -33.249 -19.883 1.00 22.10 181 GLU A O 1
ATOM 1333 N N . GLY A 1 173 ? 40.568 -32.132 -20.926 1.00 22.28 182 GLY A N 1
ATOM 1334 C CA . GLY A 1 173 ? 40.036 -33.284 -21.656 1.00 22.60 182 GLY A CA 1
ATOM 1335 C C . GLY A 1 173 ? 41.075 -33.929 -22.557 1.00 23.56 182 GLY A C 1
ATOM 1336 O O . GLY A 1 173 ? 41.247 -35.150 -22.534 1.00 23.38 182 GLY A O 1
ATOM 1337 N N . GLY A 1 174 ? 41.773 -33.095 -23.331 1.00 23.67 183 GLY A N 1
ATOM 1338 C CA . GLY A 1 174 ? 42.873 -33.529 -24.200 1.00 24.81 183 GLY A CA 1
ATOM 1339 C C . GLY A 1 174 ? 44.050 -34.110 -23.432 1.00 25.15 183 GLY A C 1
ATOM 1340 O O . GLY A 1 174 ? 44.594 -35.149 -23.816 1.00 25.73 183 GLY A O 1
ATOM 1341 N N . LYS A 1 175 ? 44.431 -33.441 -22.343 1.00 25.76 184 LYS A N 1
ATOM 1342 C CA . LYS A 1 175 ? 45.526 -33.885 -21.465 1.00 25.78 184 LYS A CA 1
ATOM 1343 C C . LYS A 1 175 ? 45.241 -35.222 -20.769 1.00 25.96 184 LYS A C 1
ATOM 1344 O O . LYS A 1 175 ? 46.165 -36.003 -20.518 1.00 26.58 184 LYS A O 1
ATOM 1350 N N . LYS A 1 176 ? 43.967 -35.473 -20.466 1.00 25.11 185 LYS A N 1
ATOM 1351 C CA . LYS A 1 176 ? 43.532 -36.710 -19.805 1.00 25.40 185 LYS A CA 1
ATOM 1352 C C . LYS A 1 176 ? 43.129 -37.824 -20.785 1.00 24.88 185 LYS A C 1
ATOM 1353 O O . LYS A 1 176 ? 42.648 -38.882 -20.361 1.00 25.17 185 LYS A O 1
ATOM 1359 N N . GLY A 1 177 ? 43.327 -37.575 -22.083 1.00 23.79 186 GLY A N 1
ATOM 1360 C CA . GLY A 1 177 ? 43.025 -38.546 -23.147 1.00 22.87 186 GLY A CA 1
ATOM 1361 C C . GLY A 1 177 ? 41.548 -38.832 -23.351 1.00 22.45 186 GLY A C 1
ATOM 1362 O O . GLY A 1 177 ? 41.166 -39.949 -23.721 1.00 22.76 186 GLY A O 1
ATOM 1363 N N . LEU A 1 178 ? 40.719 -37.818 -23.110 1.00 21.54 187 LEU A N 1
ATOM 1364 C CA . LEU A 1 178 ? 39.264 -37.944 -23.224 1.00 20.58 187 LEU A CA 1
ATOM 1365 C C . LEU A 1 178 ? 38.736 -37.580 -24.612 1.00 20.79 187 LEU A C 1
ATOM 1366 O O . LEU A 1 178 ? 37.613 -37.942 -24.961 1.00 20.68 187 LEU A O 1
ATOM 1371 N N . ILE A 1 179 ? 39.560 -36.878 -25.389 1.00 20.58 188 ILE A N 1
ATOM 1372 C CA . ILE A 1 179 ? 39.199 -36.382 -26.723 1.00 20.89 188 ILE A CA 1
ATOM 1373 C C . ILE A 1 179 ? 40.495 -36.113 -27.519 1.00 21.00 188 ILE A C 1
ATOM 1374 O O . ILE A 1 179 ? 41.482 -35.650 -26.936 1.00 21.06 188 ILE A O 1
ATOM 1379 N N . PRO A 1 180 ? 40.517 -36.443 -28.836 1.00 21.27 189 PRO A N 1
ATOM 1380 C CA . PRO A 1 180 ? 41.653 -36.008 -29.656 1.00 22.01 189 PRO A CA 1
ATOM 1381 C C . PRO A 1 180 ? 41.769 -34.488 -29.652 1.00 22.91 189 PRO A C 1
ATOM 1382 O O . PRO A 1 180 ? 40.747 -33.796 -29.635 1.00 22.24 189 PRO A O 1
ATOM 1386 N N . LYS A 1 181 ? 43.002 -33.985 -29.655 1.00 24.42 190 LYS A N 1
ATOM 1387 C CA . LYS A 1 181 ? 43.250 -32.544 -29.533 1.00 25.87 190 LYS A CA 1
ATOM 1388 C C . LYS A 1 181 ? 42.710 -31.709 -30.700 1.00 26.32 190 LYS A C 1
ATOM 1389 O O . LYS A 1 181 ? 42.223 -30.600 -30.480 1.00 25.78 190 LYS A O 1
ATOM 1395 N N . GLU A 1 182 ? 42.771 -32.243 -31.921 1.00 26.69 191 GLU A N 1
ATOM 1396 C CA . GLU A 1 182 ? 42.192 -31.556 -33.086 1.00 27.39 191 GLU A CA 1
ATOM 1397 C C . GLU A 1 182 ? 40.668 -31.497 -33.017 1.00 26.96 191 GLU A C 1
ATOM 1398 O O . GLU A 1 182 ? 40.064 -30.473 -33.359 1.00 26.18 191 GLU A O 1
ATOM 1404 N N . LYS A 1 183 ? 40.067 -32.595 -32.555 1.00 26.15 192 LYS A N 1
ATOM 1405 C CA . LYS A 1 183 ? 38.630 -32.676 -32.299 1.00 25.98 192 LYS A CA 1
ATOM 1406 C C . LYS A 1 183 ? 38.231 -31.740 -31.150 1.00 25.01 192 LYS A C 1
ATOM 1407 O O . LYS A 1 183 ? 37.147 -31.145 -31.176 1.00 24.62 192 LYS A O 1
ATOM 1413 N N . GLY A 1 184 ? 39.120 -31.614 -30.162 1.00 24.11 193 GLY A N 1
ATOM 1414 C CA . GLY A 1 184 ? 38.969 -30.669 -29.054 1.00 24.05 193 GLY A CA 1
ATOM 1415 C C . GLY A 1 184 ? 38.930 -29.221 -29.513 1.00 23.53 193 GLY A C 1
ATOM 1416 O O . GLY A 1 184 ? 38.148 -28.429 -28.990 1.00 23.25 193 GLY A O 1
ATOM 1417 N N . LYS A 1 185 ? 39.770 -28.887 -30.496 1.00 23.88 194 LYS A N 1
ATOM 1418 C CA . LYS A 1 185 ? 39.839 -27.532 -31.067 1.00 24.72 194 LYS A CA 1
ATOM 1419 C C . LYS A 1 185 ? 38.563 -27.153 -31.814 1.00 24.13 194 LYS A C 1
ATOM 1420 O O . LYS A 1 185 ? 38.076 -26.028 -31.681 1.00 24.09 194 LYS A O 1
ATOM 1426 N N . GLN A 1 186 ? 38.023 -28.107 -32.576 1.00 23.43 195 GLN A N 1
ATOM 1427 C CA . GLN A 1 186 ? 36.747 -27.940 -33.275 1.00 23.26 195 GLN A CA 1
ATOM 1428 C C . GLN A 1 186 ? 35.598 -27.787 -32.282 1.00 22.40 195 GLN A C 1
ATOM 1429 O O . GLN A 1 186 ? 34.706 -26.961 -32.486 1.00 22.48 195 GLN A O 1
ATOM 1435 N N . LEU A 1 187 ? 35.648 -28.564 -31.199 1.00 20.68 196 LEU A N 1
ATOM 1436 C CA . LEU A 1 187 ? 34.658 -28.465 -30.123 1.00 20.15 196 LEU A CA 1
ATOM 1437 C C . LEU A 1 187 ? 34.699 -27.104 -29.417 1.00 20.07 196 LEU A C 1
ATOM 1438 O O . LEU A 1 187 ? 33.646 -26.511 -29.154 1.00 19.77 196 LEU A O 1
ATOM 1443 N N . LEU A 1 188 ? 35.905 -26.623 -29.120 1.00 20.57 197 LEU A N 1
ATOM 1444 C CA . LEU A 1 188 ? 36.093 -25.311 -28.487 1.00 20.99 197 LEU A CA 1
ATOM 1445 C C . LEU A 1 188 ? 35.518 -24.152 -29.316 1.00 21.83 197 LEU A C 1
ATOM 1446 O O . LEU A 1 188 ? 34.864 -23.262 -28.762 1.00 21.44 197 LEU A O 1
ATOM 1451 N N . ASP A 1 189 ? 35.761 -24.175 -30.627 1.00 22.99 198 ASP A N 1
ATOM 1452 C CA . ASP A 1 189 ? 35.182 -23.194 -31.553 1.00 24.09 198 ASP A CA 1
ATOM 1453 C C . ASP A 1 189 ? 33.655 -23.195 -31.487 1.00 23.56 198 ASP A C 1
ATOM 1454 O O . ASP A 1 189 ? 33.036 -22.126 -31.426 1.00 24.14 198 ASP A O 1
ATOM 1459 N N . PHE A 1 190 ? 33.063 -24.391 -31.471 1.00 22.30 199 PHE A N 1
ATOM 1460 C CA . PHE A 1 190 ? 31.614 -24.549 -31.333 1.00 22.20 199 PHE A CA 1
ATOM 1461 C C . PHE A 1 190 ? 31.098 -23.972 -30.019 1.00 21.87 199 PHE A C 1
ATOM 1462 O O . PHE A 1 190 ? 30.086 -23.271 -30.015 1.00 21.84 199 PHE A O 1
ATOM 1470 N N . CYS A 1 191 ? 31.786 -24.283 -28.919 1.00 21.22 200 CYS A N 1
ATOM 1471 C CA . CYS A 1 191 ? 31.389 -23.822 -27.588 1.00 21.16 200 CYS A CA 1
ATOM 1472 C C . CYS A 1 191 ? 31.470 -22.302 -27.445 1.00 21.79 200 CYS A C 1
ATOM 1473 O O . CYS A 1 191 ? 30.650 -21.696 -26.750 1.00 21.69 200 CYS A O 1
ATOM 1476 N N . LEU A 1 192 ? 32.451 -21.696 -28.113 1.00 22.28 201 LEU A N 1
ATOM 1477 C CA . LEU A 1 192 ? 32.671 -20.247 -28.024 1.00 23.39 201 LEU A CA 1
ATOM 1478 C C . LEU A 1 192 ? 31.755 -19.418 -28.922 1.00 24.72 201 LEU A C 1
ATOM 1479 O O . LEU A 1 192 ? 31.506 -18.239 -28.633 1.00 26.04 201 LEU A O 1
ATOM 1484 N N . ASN A 1 193 ? 31.236 -20.042 -29.980 1.00 25.14 202 ASN A N 1
ATOM 1485 C CA . ASN A 1 193 ? 30.414 -19.354 -30.985 1.00 26.03 202 ASN A CA 1
ATOM 1486 C C . ASN A 1 193 ? 28.946 -19.770 -31.007 1.00 25.59 202 ASN A C 1
ATOM 1487 O O . ASN A 1 193 ? 28.093 -19.021 -31.498 1.00 26.53 202 ASN A O 1
ATOM 1492 N N . SER A 1 194 ? 28.659 -20.965 -30.488 1.00 24.49 203 SER A N 1
ATOM 1493 C CA . SER A 1 194 ? 27.310 -21.531 -30.504 1.00 23.72 203 SER A CA 1
ATOM 1494 C C . SER A 1 194 ? 26.944 -22.136 -29.150 1.00 22.59 203 SER A C 1
ATOM 1495 O O . SER A 1 194 ? 26.316 -23.195 -29.087 1.00 22.26 203 SER A O 1
ATOM 1498 N N . GLU A 1 195 ? 27.345 -21.463 -28.071 1.00 22.00 204 GLU A N 1
ATOM 1499 C CA . GLU A 1 195 ? 26.942 -21.872 -26.720 1.00 21.47 204 GLU A CA 1
ATOM 1500 C C . GLU A 1 195 ? 25.420 -21.859 -26.606 1.00 21.05 204 GLU A C 1
ATOM 1501 O O . GLU A 1 195 ? 24.758 -20.940 -27.118 1.00 21.29 204 GLU A O 1
ATOM 1507 N N . VAL A 1 196 ? 24.881 -22.896 -25.970 1.00 19.82 205 VAL A N 1
ATOM 1508 C CA . VAL A 1 196 ? 23.482 -22.923 -25.557 1.00 19.36 205 VAL A CA 1
ATOM 1509 C C . VAL A 1 196 ? 23.478 -22.299 -24.161 1.00 18.79 205 VAL A C 1
ATOM 1510 O O . VAL A 1 196 ? 23.742 -22.976 -23.156 1.00 19.11 205 VAL A O 1
ATOM 1514 N N . ASP A 1 197 ? 23.220 -20.994 -24.134 1.00 18.07 206 ASP A N 1
ATOM 1515 C CA . ASP A 1 197 ? 23.249 -20.187 -22.921 1.00 16.96 206 ASP A CA 1
ATOM 1516 C C . ASP A 1 197 ? 21.873 -20.254 -22.264 1.00 16.74 206 ASP A C 1
ATOM 1517 O O . ASP A 1 197 ? 21.046 -19.329 -22.371 1.00 16.23 206 ASP A O 1
ATOM 1522 N N . ILE A 1 198 ? 21.637 -21.375 -21.591 1.00 16.15 207 ILE A N 1
ATOM 1523 C CA . ILE A 1 198 ? 20.338 -21.644 -20.981 1.00 16.06 207 ILE A CA 1
ATOM 1524 C C . ILE A 1 198 ? 20.036 -20.684 -19.830 1.00 15.60 207 ILE A C 1
ATOM 1525 O O . ILE A 1 198 ? 18.879 -20.319 -19.625 1.00 15.81 207 ILE A O 1
ATOM 1530 N N . LYS A 1 199 ? 21.074 -20.265 -19.107 1.00 15.11 208 LYS A N 1
ATOM 1531 C CA . LYS A 1 199 ? 20.907 -19.269 -18.042 1.00 14.85 208 LYS A CA 1
ATOM 1532 C C . LYS A 1 199 ? 20.388 -17.942 -18.587 1.00 14.61 208 LYS A C 1
ATOM 1533 O O . LYS A 1 199 ? 19.470 -17.362 -18.006 1.00 13.74 208 LYS A O 1
ATOM 1539 N N . ARG A 1 200 ? 20.948 -17.489 -19.711 1.00 14.57 209 ARG A N 1
ATOM 1540 C CA . ARG A 1 200 ? 20.507 -16.241 -20.343 1.00 14.85 209 ARG A CA 1
ATOM 1541 C C . ARG A 1 200 ? 19.074 -16.346 -20.865 1.00 14.61 209 ARG A C 1
ATOM 1542 O O . ARG A 1 200 ? 18.278 -15.421 -20.697 1.00 15.25 209 ARG A O 1
ATOM 1550 N N . GLN A 1 201 ? 18.747 -17.477 -21.490 1.00 14.51 210 GLN A N 1
ATOM 1551 C CA . GLN A 1 201 ? 17.411 -17.670 -22.058 1.00 14.25 210 GLN A CA 1
ATOM 1552 C C . GLN A 1 201 ? 16.368 -17.747 -20.959 1.00 14.06 210 GLN A C 1
ATOM 1553 O O . GLN A 1 201 ? 15.293 -17.167 -21.086 1.00 13.60 210 GLN A O 1
ATOM 1559 N N . ASP A 1 202 ? 16.712 -18.432 -19.869 1.00 13.78 211 ASP A N 1
ATOM 1560 C CA . ASP A 1 202 ? 15.826 -18.488 -18.712 1.00 13.93 211 ASP A CA 1
ATOM 1561 C C . ASP A 1 202 ? 15.669 -17.127 -18.054 1.00 13.61 211 ASP A C 1
ATOM 1562 O O . ASP A 1 202 ? 14.564 -16.787 -17.619 1.00 13.41 211 ASP A O 1
ATOM 1567 N N . ALA A 1 203 ? 16.770 -16.372 -17.968 1.00 13.29 212 ALA A N 1
ATOM 1568 C CA . ALA A 1 203 ? 16.757 -15.004 -17.418 1.00 13.45 212 ALA A CA 1
ATOM 1569 C C . ALA A 1 203 ? 15.783 -14.101 -18.176 1.00 13.37 212 ALA A C 1
ATOM 1570 O O . ALA A 1 203 ? 15.003 -13.373 -17.564 1.00 13.54 212 ALA A O 1
ATOM 1572 N N . VAL A 1 204 ? 15.826 -14.167 -19.505 1.00 13.31 213 VAL A N 1
ATOM 1573 C CA . VAL A 1 204 ? 14.879 -13.442 -20.358 1.00 13.45 213 VAL A CA 1
ATOM 1574 C C . VAL A 1 204 ? 13.424 -13.843 -20.062 1.00 13.46 213 VAL A C 1
ATOM 1575 O O . VAL A 1 204 ? 12.552 -12.978 -19.964 1.00 13.40 213 VAL A O 1
ATOM 1579 N N . LEU A 1 205 ? 13.185 -15.142 -19.871 1.00 13.56 214 LEU A N 1
ATOM 1580 C CA . LEU A 1 205 ? 11.863 -15.629 -19.467 1.00 13.60 214 LEU A CA 1
ATOM 1581 C C . LEU A 1 205 ? 11.381 -15.049 -18.133 1.00 13.51 214 LEU A C 1
ATOM 1582 O O . LEU A 1 205 ? 10.196 -14.746 -17.999 1.00 13.86 214 LEU A O 1
ATOM 1587 N N . VAL A 1 206 ? 12.295 -14.870 -17.174 1.00 13.32 215 VAL A N 1
ATOM 1588 C CA . VAL A 1 206 ? 11.960 -14.224 -15.890 1.00 13.36 215 VAL A CA 1
ATOM 1589 C C . VAL A 1 206 ? 11.508 -12.781 -16.134 1.00 13.63 215 VAL A C 1
ATOM 1590 O O . VAL A 1 206 ? 10.471 -12.355 -15.615 1.00 14.23 215 VAL A O 1
ATOM 1594 N N . LEU A 1 207 ? 12.278 -12.056 -16.946 1.00 14.01 216 LEU A N 1
ATOM 1595 C CA . LEU A 1 207 ? 11.972 -10.664 -17.300 1.00 14.47 216 LEU A CA 1
ATOM 1596 C C . LEU A 1 207 ? 10.592 -10.537 -17.932 1.00 14.96 216 LEU A C 1
ATOM 1597 O O . LEU A 1 207 ? 9.821 -9.649 -17.569 1.00 15.20 216 LEU A O 1
ATOM 1602 N N . GLU A 1 208 ? 10.274 -11.460 -18.838 1.00 15.85 217 GLU A N 1
ATOM 1603 C CA . GLU A 1 208 ? 8.995 -11.454 -19.554 1.00 17.12 217 GLU A CA 1
ATOM 1604 C C . GLU A 1 208 ? 7.824 -11.805 -18.635 1.00 17.10 217 GLU A C 1
ATOM 1605 O O . GLU A 1 208 ? 6.741 -11.236 -18.781 1.00 17.20 217 GLU A O 1
ATOM 1611 N N . THR A 1 209 ? 8.059 -12.712 -17.681 1.00 16.45 218 THR A N 1
ATOM 1612 C CA . THR A 1 209 ? 7.063 -13.074 -16.653 1.00 16.97 218 THR A CA 1
ATOM 1613 C C . THR A 1 209 ? 6.791 -11.901 -15.704 1.00 16.93 218 THR A C 1
ATOM 1614 O O . THR A 1 209 ? 5.625 -11.590 -15.412 1.00 17.11 218 THR A O 1
ATOM 1618 N N . VAL A 1 210 ? 7.864 -11.254 -15.242 1.00 16.77 219 VAL A N 1
ATOM 1619 C CA . VAL A 1 210 ? 7.757 -10.059 -14.393 1.00 17.31 219 VAL A CA 1
ATOM 1620 C C . VAL A 1 210 ? 6.987 -8.954 -15.134 1.00 17.79 219 VAL A C 1
ATOM 1621 O O . VAL A 1 210 ? 6.083 -8.338 -14.563 1.00 17.93 219 VAL A O 1
ATOM 1625 N N . LYS A 1 211 ? 7.328 -8.745 -16.409 1.00 18.88 220 LYS A N 1
ATOM 1626 C CA . LYS A 1 211 ? 6.617 -7.808 -17.286 1.00 19.92 220 LYS A CA 1
ATOM 1627 C C . LYS A 1 211 ? 5.101 -8.033 -17.247 1.00 20.77 220 LYS A C 1
ATOM 1628 O O . LYS A 1 211 ? 4.339 -7.082 -17.050 1.00 21.55 220 LYS A O 1
ATOM 1634 N N . LYS A 1 212 ? 4.684 -9.289 -17.406 1.00 21.34 221 LYS A N 1
ATOM 1635 C CA . LYS A 1 212 ? 3.265 -9.666 -17.399 1.00 22.43 221 LYS A CA 1
ATOM 1636 C C . LYS A 1 212 ? 2.585 -9.399 -16.061 1.00 22.36 221 LYS A C 1
ATOM 1637 O O . LYS A 1 212 ? 1.460 -8.891 -16.030 1.00 22.65 221 LYS A O 1
ATOM 1643 N N . LEU A 1 213 ? 3.271 -9.718 -14.964 1.00 21.91 222 LEU A N 1
ATOM 1644 C CA . LEU A 1 213 ? 2.695 -9.539 -13.626 1.00 22.45 222 LEU A CA 1
ATOM 1645 C C . LEU A 1 213 ? 2.545 -8.073 -13.219 1.00 23.10 222 LEU A C 1
ATOM 1646 O O . LEU A 1 213 ? 1.592 -7.728 -12.508 1.00 23.05 222 LEU A O 1
ATOM 1651 N N . ILE A 1 214 ? 3.475 -7.225 -13.668 1.00 23.34 223 ILE A N 1
ATOM 1652 C CA . ILE A 1 214 ? 3.382 -5.769 -13.474 1.00 25.08 223 ILE A CA 1
ATOM 1653 C C . ILE A 1 214 ? 2.161 -5.206 -14.207 1.00 27.13 223 ILE A C 1
ATOM 1654 O O . ILE A 1 214 ? 1.413 -4.400 -13.639 1.00 28.35 223 ILE A O 1
ATOM 1659 N N . GLU A 1 215 ? 1.954 -5.662 -15.446 1.00 28.53 224 GLU A N 1
ATOM 1660 C CA . GLU A 1 215 ? 0.821 -5.241 -16.283 1.00 30.90 224 GLU A CA 1
ATOM 1661 C C . GLU A 1 215 ? -0.538 -5.660 -15.713 1.00 33.37 224 GLU A C 1
ATOM 1662 O O . GLU A 1 215 ? -1.539 -4.981 -15.941 1.00 34.66 224 GLU A O 1
ATOM 1668 N N . GLU A 1 216 ? -0.562 -6.763 -14.965 1.00 36.89 225 GLU A N 1
ATOM 1669 C CA . GLU A 1 216 ? -1.795 -7.279 -14.361 1.00 40.02 225 GLU A CA 1
ATOM 1670 C C . GLU A 1 216 ? -2.060 -6.678 -12.977 1.00 42.41 225 GLU A C 1
ATOM 1671 O O . GLU A 1 216 ? -1.165 -6.617 -12.129 1.00 42.43 225 GLU A O 1
ATOM 1677 N N . ALA A 1 217 ? -3.299 -6.231 -12.774 1.00 44.82 226 ALA A N 1
ATOM 1678 C CA . ALA A 1 217 ? -3.710 -5.520 -11.559 1.00 46.06 226 ALA A CA 1
ATOM 1679 C C . ALA A 1 217 ? -4.319 -6.464 -10.527 1.00 46.57 226 ALA A C 1
ATOM 1680 O O . ALA A 1 217 ? -4.299 -6.182 -9.328 1.00 47.59 226 ALA A O 1
#

Secondary structure (DSSP, 8-state):
--EEEE-SSSS-HHHHHHH--SEEESSB-TT-HHHHHHTT-SEEEE--B--STTTSPPHHHHHHHHHTT-EEEE-TTHHHHHHHHHGGGTPEE-SHHHHHHHTTSS-SGGGT---B-TTT--BSS--HHHHHHHHHHHHHTTSS-HHHHHHHHHHHHTS-GGG--HHHHHHHHHHTTSS-HHHHHHHHHHHHHS---HHHHHHHHHHHHHHHHHH--

Organism: Methanosarcina acetivorans (strain ATCC 35395 / DSM 2834 / JCM 12185 / C2A) (NCBI:txid188937)

Solvent-accessible surface area: 10922 Å² total; per-residue (Å²): 85,128,5,0,0,2,0,3,21,11,2,34,31,120,48,0,110,174,56,18,214,12,43,17,48,46,11,0,109,86,141,46,0,57,133,13,16,140,109,44,30,110,2,0,0,0,0,0,6,47,40,138,132,196,28,7,0,16,78,174,8,0,53,23,0,32,130,64,52,9,102,0,0,0,0,0,3,2,0,0,21,28,0,29,70,4,45,125,109,45,4,57,16,26,7,107,0,19,61,49,20,124,87,58,99,11,142,61,55,49,12,0,7,20,24,46,50,114,123,90,47,116,50,117,7,19,10,0,0,5,1,54,36,0,1,107,22,0,53,123,88,57,41,7,47,121,172,21,14,84,27,0,27,82,15,1,75,111,22,155,47,42,93,6,38,10,104,25,12,13,118,66,0,11,146,124,67,50,8,80,138,126,70,4,122,108,1,28,78,33,3,120,124,56,64,42,44,12,7,90,108,1,0,36,81,0,0,75,31,0,70,137,32,45,134,119,157

B-factor: mean 22.01, std 6.81, range [12.33, 50.65]

Radius of gyration: 18.13 Å; Cα contacts (8 Å, |Δi|>4): 430; chains: 1; bounding box: 49×42×40 Å